Protein 2CIR (pdb70)

Foldseek 3Di:
DWDDDPFWIKAAAPVARLFIWIAGLQLSFTAFGGQNVRTWKDFFPLFDSPLPDAGPIGWHKAPFAAAADDPDQQSNQAHHRAFSRNFRWAWPAWDDNVQTKTKTKDWLVRTDVVRCVSVVATKMKIWMWTGHNGKIKIKIKIWRQDPADKDKGKIKTFTKTFADFQQQKKKAQQAQFWKQWPVVRGIDGRNDRIDGDDAWGWMKTFADAQVTWMFMDGPNFGSKIKGKHPFGMWIKGQGPQPSLVVDPSHPDSCSSGTIITTMGINHPGIDIADHGGMDMMMMMMHD

B-factor: mean 21.96, std 6.62, range [11.02, 51.12]

Radius of gyration: 18.12 Å; Cα contacts (8 Å, |Δi|>4): 797; chains: 1; bounding box: 38×45×52 Å

Nearest PDB structures (foldseek):
  2ciq-assembly1_A  TM=1.000E+00  e=2.414E-58  Saccharomyces cerevisiae S288C
  2htb-assembly3_C  TM=8.827E-01  e=6.414E-22  Salmonella enterica subsp. enterica serovar Typhimurium

Solvent-accessible surface area: 12536 Å² total

InterPro domains:
  IPR008183 Aldose 1-/Glucose-6-phosphate 1-epimerase [PF01263] (17-285)
  IPR011013 Galactose mutarotase-like domain superfamily [SSF74650] (12-286)
  IPR014718 Glycoside hydrolase-type carbohydrate-binding [G3DSA:2.70.98.10] (1-297)
  IPR025532 Glucose-6-phosphate 1-epimerase [PIRSF016020] (1-294)
  IPR025532 Glucose-6-phosphate 1-epimerase [cd09020] (10-286)

Sequence (287 aa):
PIKETDKEVVLTHPADETTSVHILKYGATVYSWKLKSEEQLWLSTAAKLDGSKPVRGGIPLVFPVFGKNSTDEHLSKLPQHGLARNSTWEFLGQTKENPPTVQFGLKPEIANPELTKLWPMDYLLILTVELGSDYLKTAIEVENTSSSKELKFNWLFHTYFRIEDIEGTMVSNLAGMKLYDQLLKESYVDKHPVVTFNQETDVIYQNVSAERAIQIVDKGVQIHTLKRYNLPDTVVWNPWIEKSQGMADFEPKTGYQQMICIEPGHVHDFISLAPGKKWNAYQLLKE

CATH classification: 2.70.98.10

Structure (mmCIF, N/CA/C/O backbone):
data_2CIR
#
_entry.id   2CIR
#
_cell.length_a   43.630
_cell.length_b   157.067
_cell.length_c   104.024
_cell.angle_alpha   90.00
_cell.angle_beta   90.00
_cell.angle_gamma   90.00
#
_symmetry.space_group_name_H-M   'C 2 2 21'
#
loop_
_entity.id
_entity.type
_entity.pdbx_description
1 polymer 'HEXOSE-6-PHOSPHATE MUTAROTASE'
2 non-polymer 6-O-phosphono-beta-D-glucopyranose
3 water water
#
loop_
_atom_site.group_PDB
_atom_site.id
_atom_site.type_symbol
_atom_site.label_atom_id
_atom_site.label_alt_id
_atom_site.label_comp_id
_atom_site.label_asym_id
_atom_site.label_entity_id
_atom_site.label_seq_id
_atom_site.pdbx_PDB_ins_code
_atom_site.Cartn_x
_atom_site.Cartn_y
_atom_site.Cartn_z
_atom_site.occupancy
_atom_site.B_iso_or_equiv
_atom_site.auth_seq_id
_atom_site.auth_comp_id
_atom_site.auth_asym_id
_atom_site.auth_atom_id
_atom_site.pdbx_PDB_model_num
ATOM 1 N N . PRO A 1 2 ? -1.294 -41.138 1.354 1.00 18.89 2 PRO A N 1
ATOM 2 C CA . PRO A 1 2 ? -0.553 -40.694 2.513 1.00 19.59 2 PRO A CA 1
ATOM 3 C C . PRO A 1 2 ? -0.781 -39.228 2.829 1.00 20.11 2 PRO A C 1
ATOM 4 O O . PRO A 1 2 ? -1.294 -38.460 1.998 1.00 18.78 2 PRO A O 1
ATOM 8 N N . ILE A 1 3 ? -0.446 -38.864 4.058 1.00 21.86 3 ILE A N 1
ATOM 9 C CA . ILE A 1 3 ? -0.712 -37.539 4.559 1.00 23.21 3 ILE A CA 1
ATOM 10 C C . ILE A 1 3 ? 0.580 -37.105 5.232 1.00 24.00 3 ILE A C 1
ATOM 11 O O . ILE A 1 3 ? 1.085 -37.829 6.121 1.00 24.01 3 ILE A O 1
ATOM 16 N N . LYS A 1 4 ? 1.120 -35.966 4.786 1.00 23.75 4 LYS A N 1
ATOM 17 C CA . LYS A 1 4 ? 2.358 -35.376 5.323 1.00 24.79 4 LYS A CA 1
ATOM 18 C C . LYS A 1 4 ? 2.174 -33.945 5.795 1.00 24.79 4 LYS A C 1
ATOM 19 O O . LYS A 1 4 ? 1.681 -33.096 5.049 1.00 24.36 4 LYS A O 1
ATOM 25 N N . GLU A 1 5 ? 2.608 -33.693 7.030 1.00 24.16 5 GLU A N 1
ATOM 26 C CA . GLU A 1 5 ? 2.557 -32.375 7.645 1.00 24.88 5 GLU A CA 1
ATOM 27 C C . GLU A 1 5 ? 3.941 -31.736 7.744 1.00 25.32 5 GLU A C 1
ATOM 28 O O . GLU A 1 5 ? 4.919 -32.392 8.114 1.00 25.84 5 GLU A O 1
ATOM 34 N N . THR A 1 6 ? 4.013 -30.454 7.416 1.00 25.82 6 THR A N 1
ATOM 35 C CA . THR A 1 6 ? 5.205 -29.654 7.658 1.00 26.89 6 THR A CA 1
ATOM 36 C C . THR A 1 6 ? 4.801 -28.389 8.410 1.00 26.83 6 THR A C 1
ATOM 37 O O . THR A 1 6 ? 3.623 -28.177 8.719 1.00 26.10 6 THR A O 1
ATOM 41 N N . ASP A 1 7 ? 5.788 -27.547 8.708 1.00 27.35 7 ASP A N 1
ATOM 42 C CA . ASP A 1 7 ? 5.564 -26.321 9.448 1.00 27.87 7 ASP A CA 1
ATOM 43 C C . ASP A 1 7 ? 4.476 -25.444 8.801 1.00 26.72 7 ASP A C 1
ATOM 44 O O . ASP A 1 7 ? 3.638 -24.869 9.500 1.00 26.93 7 ASP A O 1
ATOM 49 N N . LYS A 1 8 ? 4.467 -25.399 7.470 1.00 25.63 8 LYS A N 1
ATOM 50 C CA . LYS A 1 8 ? 3.626 -24.469 6.724 1.00 24.43 8 LYS A CA 1
ATOM 51 C C . LYS A 1 8 ? 2.391 -25.093 6.085 1.00 22.82 8 LYS A C 1
ATOM 52 O O . LYS A 1 8 ? 1.453 -24.377 5.759 1.00 21.34 8 LYS A O 1
ATOM 58 N N . GLU A 1 9 ? 2.385 -26.407 5.898 1.00 21.12 9 GLU A N 1
ATOM 59 C CA . GLU A 1 9 ? 1.325 -27.000 5.083 1.00 21.18 9 GLU A CA 1
ATOM 60 C C . GLU A 1 9 ? 1.055 -28.468 5.375 1.00 19.58 9 GLU A C 1
ATOM 61 O O . GLU A 1 9 ? 1.790 -29.113 6.129 1.00 19.49 9 GLU A O 1
ATOM 67 N N . VAL A 1 10 ? -0.016 -28.987 4.772 1.00 17.57 10 VAL A N 1
ATOM 68 C CA . VAL A 1 10 ? -0.355 -30.399 4.827 1.00 17.20 10 VAL A CA 1
ATOM 69 C C . VAL A 1 10 ? -0.556 -30.871 3.385 1.00 16.87 10 VAL A C 1
ATOM 70 O O . VAL A 1 10 ? -1.208 -30.186 2.584 1.00 16.96 10 VAL A O 1
ATOM 74 N N . VAL A 1 11 ? 0.037 -32.015 3.045 1.00 16.76 11 VAL A N 1
ATOM 75 C CA . VAL A 1 11 ? -0.046 -32.542 1.681 1.00 16.98 11 VAL A CA 1
ATOM 76 C C . VAL A 1 11 ? -0.629 -33.947 1.692 1.00 16.69 11 VAL A C 1
ATOM 77 O O . VAL A 1 11 ? -0.108 -34.840 2.379 1.00 16.52 11 VAL A O 1
ATOM 81 N N . LEU A 1 12 ? -1.716 -34.123 0.943 1.00 15.40 12 LEU A N 1
ATOM 82 C CA . LEU A 1 12 ? -2.365 -35.409 0.791 1.00 15.33 12 LEU A CA 1
ATOM 83 C C . LEU A 1 12 ? -2.008 -35.988 -0.550 1.00 15.15 12 LEU A C 1
ATOM 84 O O . LEU A 1 12 ? -2.062 -35.295 -1.562 1.00 15.18 12 LEU A O 1
ATOM 89 N N . THR A 1 13 ? -1.683 -37.276 -0.558 1.00 15.09 13 THR A N 1
ATOM 90 C CA . THR A 1 13 ? -1.505 -38.020 -1.813 1.00 15.27 13 THR A CA 1
ATOM 91 C C . THR A 1 13 ? -2.402 -39.261 -1.807 1.00 15.33 13 THR A C 1
ATOM 92 O O . THR A 1 13 ? -2.558 -39.935 -0.771 1.00 15.26 13 THR A O 1
ATOM 96 N N . HIS A 1 14 ? -3.039 -39.543 -2.944 1.00 15.63 14 HIS A N 1
ATOM 97 C CA . HIS A 1 14 ? -3.988 -40.647 -2.967 1.00 15.63 14 HIS A CA 1
ATOM 98 C C . HIS A 1 14 ? -3.269 -42.004 -2.959 1.00 16.11 14 HIS A C 1
ATOM 99 O O . HIS A 1 14 ? -2.337 -42.211 -3.748 1.00 16.18 14 HIS A O 1
ATOM 106 N N . PRO A 1 15 ? -3.688 -42.927 -2.070 1.00 15.63 15 PRO A N 1
ATOM 107 C CA . PRO A 1 15 ? -2.966 -44.217 -2.028 1.00 16.58 15 PRO A CA 1
ATOM 108 C C . PRO A 1 15 ? -2.941 -44.990 -3.347 1.00 16.92 15 PRO A C 1
ATOM 109 O O . PRO A 1 15 ? -1.950 -45.678 -3.618 1.00 17.69 15 PRO A O 1
ATOM 113 N N . ALA A 1 16 ? -3.991 -44.878 -4.164 1.0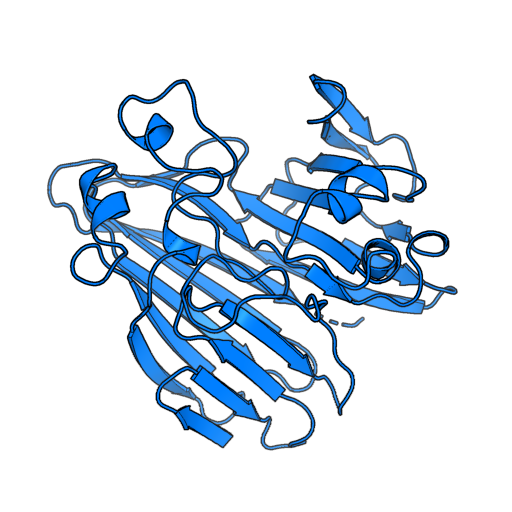0 16.74 16 ALA A N 1
ATOM 114 C CA . ALA A 1 16 ? -4.085 -45.664 -5.391 1.00 17.66 16 ALA A CA 1
ATOM 115 C C . ALA A 1 16 ? -3.250 -45.049 -6.511 1.00 17.80 16 ALA A C 1
ATOM 116 O O . ALA A 1 16 ? -2.901 -45.727 -7.482 1.00 19.44 16 ALA A O 1
ATOM 118 N N . ASP A 1 17 ? -2.946 -43.756 -6.379 1.00 17.56 17 ASP A N 1
ATOM 119 C CA . ASP A 1 17 ? -2.142 -43.043 -7.369 1.00 18.06 17 ASP A CA 1
ATOM 120 C C . ASP A 1 17 ? -1.547 -41.821 -6.710 1.00 17.68 17 ASP A C 1
ATOM 121 O O . ASP A 1 17 ? -2.232 -40.804 -6.541 1.00 17.31 17 ASP A O 1
ATOM 126 N N . GLU A 1 18 ? -0.269 -41.930 -6.344 1.00 17.76 18 GLU A N 1
ATOM 127 C CA . GLU A 1 18 ? 0.393 -40.887 -5.571 1.00 18.74 18 GLU A CA 1
ATOM 128 C C . GLU A 1 18 ? 0.573 -39.568 -6.340 1.00 18.34 18 GLU A C 1
ATOM 129 O O . GLU A 1 18 ? 0.906 -38.545 -5.732 1.00 18.36 18 GLU A O 1
ATOM 135 N N . THR A 1 19 ? 0.368 -39.606 -7.664 1.00 17.02 19 THR A N 1
ATOM 136 C CA . THR A 1 19 ? 0.421 -38.388 -8.487 1.00 17.38 19 THR A CA 1
ATOM 137 C C . THR A 1 19 ? -0.886 -37.573 -8.396 1.00 16.36 19 THR A C 1
ATOM 138 O O . THR A 1 19 ? -0.985 -36.482 -8.960 1.00 17.02 19 THR A O 1
ATOM 142 N N . THR A 1 20 ? -1.884 -38.112 -7.695 1.00 15.67 20 THR A N 1
ATOM 143 C CA . THR A 1 20 ? -3.081 -37.347 -7.348 1.00 15.33 20 THR A CA 1
ATOM 144 C C . THR A 1 20 ? -2.861 -36.801 -5.928 1.00 14.66 20 THR A C 1
ATOM 145 O O . THR A 1 20 ? -2.583 -37.559 -4.991 1.00 14.03 20 THR A O 1
ATOM 149 N N . SER A 1 21 ? -2.975 -35.488 -5.774 1.00 14.42 21 SER A N 1
ATOM 150 C CA . SER A 1 21 ? -2.543 -34.849 -4.545 1.00 14.63 21 SER A CA 1
ATOM 151 C C . SER A 1 21 ? -3.262 -33.532 -4.326 1.00 14.75 21 SER A C 1
ATOM 152 O O . SER A 1 21 ? -3.845 -32.960 -5.266 1.00 15.05 21 SER A O 1
ATOM 155 N N . VAL A 1 22 ? -3.228 -33.073 -3.081 1.00 13.64 22 VAL A N 1
ATOM 156 C CA . VAL A 1 22 ? -3.708 -31.730 -2.737 1.00 14.17 22 VAL A CA 1
ATOM 157 C C . VAL A 1 22 ? -2.813 -31.142 -1.660 1.00 14.75 22 VAL A C 1
ATOM 158 O O . VAL A 1 22 ? -2.410 -31.854 -0.734 1.00 15.69 22 VAL A O 1
ATOM 162 N N . HIS A 1 23 ? -2.449 -29.872 -1.847 1.00 15.12 23 HIS A N 1
ATOM 163 C CA . HIS A 1 23 ? -1.588 -29.130 -0.917 1.00 15.69 23 HIS A CA 1
ATOM 164 C C . HIS A 1 23 ? -2.440 -28.073 -0.228 1.00 15.70 23 HIS A C 1
ATOM 165 O O . HIS A 1 23 ? -3.088 -27.271 -0.901 1.00 15.33 23 HIS A O 1
ATOM 172 N N . ILE A 1 24 ? -2.443 -28.089 1.105 1.00 15.85 24 ILE A N 1
ATOM 173 C CA . ILE A 1 24 ? -3.204 -27.129 1.900 1.00 15.66 24 ILE A CA 1
ATOM 174 C C . ILE A 1 24 ? -2.270 -26.301 2.786 1.00 16.20 24 ILE A C 1
ATOM 175 O O . ILE A 1 24 ? -1.574 -26.843 3.650 1.00 16.90 24 ILE A O 1
ATOM 180 N N . LEU A 1 25 ? -2.254 -24.996 2.564 1.00 15.99 25 LEU A N 1
ATOM 181 C CA . LEU A 1 25 ? -1.455 -24.101 3.406 1.00 17.04 25 LEU A CA 1
ATOM 182 C C . LEU A 1 25 ? -2.177 -23.935 4.744 1.00 17.01 25 LEU A C 1
ATOM 183 O O . LEU A 1 25 ? -3.387 -23.700 4.760 1.00 16.99 25 LEU A O 1
ATOM 188 N N . LYS A 1 26 ? -1.458 -24.046 5.869 1.00 16.47 26 LYS A N 1
ATOM 189 C CA . LYS A 1 26 ? -2.109 -23.782 7.159 1.00 17.52 26 LYS A CA 1
ATOM 190 C C . LYS A 1 26 ? -2.681 -22.368 7.240 1.00 17.10 26 LYS A C 1
ATOM 191 O O . LYS A 1 26 ? -3.769 -22.162 7.796 1.00 17.63 26 LYS A O 1
ATOM 197 N N . TYR A 1 27 ? -1.943 -21.413 6.659 1.00 17.96 27 TYR A N 1
ATOM 198 C CA . TYR A 1 27 ? -2.415 -20.048 6.505 1.00 17.71 27 TYR A CA 1
ATOM 199 C C . TYR A 1 27 ? -3.663 -20.011 5.610 1.00 17.21 27 TYR A C 1
ATOM 200 O O . TYR A 1 27 ? -3.609 -20.367 4.428 1.00 17.31 27 TYR A O 1
ATOM 209 N N . GLY A 1 28 ? -4.775 -19.606 6.215 1.00 16.71 28 GLY A N 1
ATOM 210 C CA . GLY A 1 28 ? -6.091 -19.578 5.558 1.00 16.25 28 GLY A CA 1
ATOM 211 C C . GLY A 1 28 ? -6.731 -20.949 5.323 1.00 15.61 28 GLY A C 1
ATOM 212 O O . GLY A 1 28 ? -7.815 -21.042 4.707 1.00 16.05 28 GLY A O 1
ATOM 213 N N . ALA A 1 29 ? -6.096 -22.013 5.818 1.00 15.33 29 ALA A N 1
ATOM 214 C CA . ALA A 1 29 ? -6.456 -23.388 5.381 1.00 14.86 29 ALA A CA 1
ATOM 215 C C . ALA A 1 29 ? -6.695 -23.354 3.864 1.00 15.16 29 ALA A C 1
ATOM 216 O O . ALA A 1 29 ? -7.727 -23.806 3.361 1.00 14.60 29 ALA A O 1
ATOM 218 N N . THR A 1 30 ? -5.706 -22.811 3.148 1.00 14.86 30 THR A N 1
ATOM 219 C CA . THR A 1 30 ? -5.839 -22.508 1.729 1.00 14.82 30 THR A CA 1
ATOM 220 C C . THR A 1 30 ? -5.327 -23.640 0.859 1.00 13.94 30 THR A C 1
ATOM 221 O O . THR A 1 30 ? -4.111 -23.846 0.753 1.00 14.76 30 THR A O 1
ATOM 225 N N . VAL A 1 31 ? -6.237 -24.376 0.215 1.00 13.85 31 VAL A N 1
ATOM 226 C CA . VA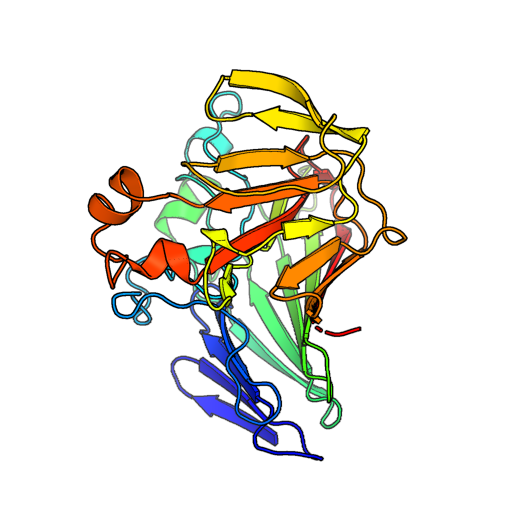L A 1 31 ? -5.822 -25.326 -0.805 1.00 14.06 31 VAL A CA 1
ATOM 227 C C . VAL A 1 31 ? -5.163 -24.500 -1.909 1.00 15.23 31 VAL A C 1
ATOM 228 O O . VAL A 1 31 ? -5.768 -23.553 -2.412 1.00 15.54 31 VAL A O 1
ATOM 232 N N . TYR A 1 32 ? -3.924 -24.828 -2.276 1.00 15.49 32 TYR A N 1
ATOM 233 C CA . TYR A 1 32 ? -3.264 -24.066 -3.369 1.00 15.59 32 TYR A CA 1
ATOM 234 C C . TYR A 1 32 ? -2.857 -24.887 -4.586 1.00 15.57 32 TYR A C 1
ATOM 235 O O . TYR A 1 32 ? -2.438 -24.330 -5.609 1.00 16.75 32 TYR A O 1
ATOM 244 N N . SER A 1 33 ? -2.994 -26.208 -4.476 1.00 14.39 33 SER A N 1
ATOM 245 C CA . SER A 1 33 ? -2.715 -27.116 -5.570 1.00 14.24 33 SER A CA 1
ATOM 246 C C . SER A 1 33 ? -3.600 -28.341 -5.412 1.00 14.49 33 SER A C 1
ATOM 247 O O . SER A 1 33 ? -3.768 -28.856 -4.312 1.00 14.26 33 SER A O 1
ATOM 250 N N . TRP A 1 34 ? -4.191 -28.774 -6.511 1.00 14.81 34 TRP A N 1
ATOM 251 C CA . TRP A 1 34 ? -4.885 -30.047 -6.535 1.00 14.51 34 TRP A CA 1
ATOM 252 C C . TRP A 1 34 ? -4.475 -30.664 -7.858 1.00 15.86 34 TRP A C 1
ATOM 253 O O . TRP A 1 34 ? -4.836 -30.152 -8.924 1.00 15.47 34 TRP A O 1
ATOM 264 N N . LYS A 1 35 ? -3.692 -31.739 -7.777 1.00 15.89 35 LYS A N 1
ATOM 265 C CA . LYS A 1 35 ? -3.278 -32.471 -8.964 1.00 17.05 35 LYS A CA 1
ATOM 266 C C . LYS A 1 35 ? -4.070 -33.754 -9.125 1.00 17.78 35 LYS A C 1
ATOM 267 O O . LYS A 1 35 ? -4.234 -34.528 -8.168 1.00 16.62 35 LYS A O 1
ATOM 273 N N . LEU A 1 36 ? -4.555 -33.974 -10.340 1.00 19.01 36 LEU A N 1
ATOM 274 C CA . LEU A 1 36 ? -5.274 -35.186 -10.685 1.00 20.99 36 LEU A CA 1
ATOM 275 C C . LEU A 1 36 ? -4.402 -35.953 -11.667 1.00 21.65 36 LEU A C 1
ATOM 276 O O . LEU A 1 36 ? -4.189 -35.527 -12.807 1.00 20.76 36 LEU A O 1
ATOM 281 N N . LYS A 1 37 ? -3.840 -37.063 -11.198 1.00 22.46 37 LYS A N 1
ATOM 282 C CA . LYS A 1 37 ? -2.902 -37.839 -12.006 1.00 23.81 37 LYS A CA 1
ATOM 283 C C . LYS A 1 37 ? -1.848 -36.922 -12.658 1.00 24.04 37 LYS A C 1
ATOM 284 O O . LYS A 1 37 ? -1.655 -36.941 -13.882 1.00 24.71 37 LYS A O 1
ATOM 290 N N . SER A 1 38 ? -1.211 -36.115 -11.806 1.00 23.65 38 SER A N 1
ATOM 291 C CA . SER A 1 38 ? -0.123 -35.161 -12.123 1.00 23.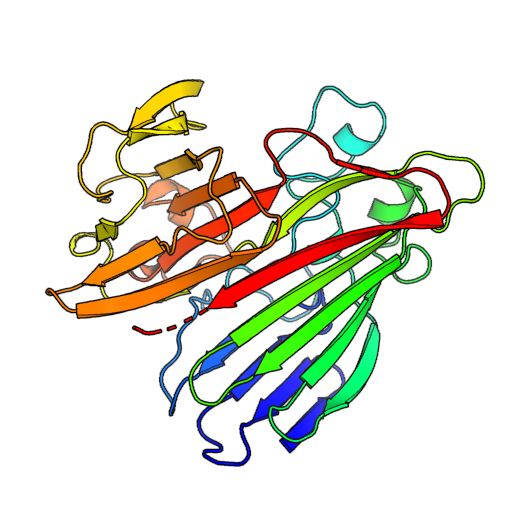64 38 SER A CA 1
ATOM 292 C C . SER A 1 38 ? -0.564 -33.827 -12.744 1.00 23.07 38 SER A C 1
ATOM 293 O O . SER A 1 38 ? 0.241 -32.904 -12.832 1.00 23.89 38 SER A O 1
ATOM 296 N N . GLU A 1 39 ? -1.832 -33.723 -13.139 1.00 21.56 39 GLU A N 1
ATOM 297 C CA . GLU A 1 39 ? -2.307 -32.523 -13.837 1.00 21.18 39 GLU A CA 1
ATOM 298 C C . GLU A 1 39 ? -2.927 -31.521 -12.874 1.00 19.96 39 GLU A C 1
ATOM 299 O O . GLU A 1 39 ? -3.896 -31.843 -12.210 1.00 19.72 39 GLU A O 1
ATOM 305 N N . GLU A 1 40 ? -2.393 -30.300 -12.843 1.00 18.19 40 GLU A N 1
ATOM 306 C CA . GLU A 1 40 ? -2.910 -29.259 -11.946 1.00 17.32 40 GLU A CA 1
ATOM 307 C C . GLU A 1 40 ? -4.320 -28.810 -12.335 1.00 17.08 40 GLU A C 1
ATOM 308 O O . GLU A 1 40 ? -4.579 -28.435 -13.495 1.00 18.02 40 GLU A O 1
ATOM 314 N N . GLN A 1 41 ? -5.209 -28.813 -11.345 1.00 16.04 41 GLN A N 1
ATOM 315 C CA . GLN A 1 41 ? -6.606 -28.458 -11.567 1.00 15.75 41 GLN A CA 1
ATOM 316 C C . GLN A 1 41 ? -6.928 -27.014 -11.207 1.00 15.45 41 GLN A C 1
ATOM 317 O O . GLN A 1 41 ? -7.929 -26.465 -11.677 1.00 15.97 41 GLN A O 1
ATOM 323 N N . LEU A 1 42 ? -6.094 -26.417 -10.355 1.00 14.85 42 LEU A N 1
ATOM 324 C CA . LEU A 1 42 ? -6.373 -25.094 -9.800 1.00 15.23 42 LEU A CA 1
ATOM 325 C C . LEU A 1 42 ? -5.369 -24.083 -10.300 1.00 16.14 42 LEU A C 1
ATOM 326 O O . LEU A 1 42 ? -4.211 -24.430 -10.542 1.00 17.19 42 LEU A O 1
ATOM 331 N N . TRP A 1 43 ? -5.803 -22.839 -10.466 1.00 16.57 43 TRP A N 1
ATOM 332 C CA . TRP A 1 43 ? -4.884 -21.774 -10.876 1.00 16.88 43 TRP A CA 1
ATOM 333 C C . TRP A 1 43 ? -4.265 -21.103 -9.671 1.00 16.82 43 TRP A C 1
ATOM 334 O O . TRP A 1 43 ? -4.974 -20.708 -8.725 1.00 16.28 43 TRP A O 1
ATOM 345 N N . LEU A 1 44 ? -2.940 -20.941 -9.739 1.00 17.07 44 LEU A N 1
ATOM 346 C CA . LEU A 1 44 ? -2.170 -20.229 -8.727 1.00 17.97 44 LEU A CA 1
ATOM 347 C C . LEU A 1 44 ? -1.205 -19.264 -9.395 1.00 18.19 44 LEU A C 1
ATOM 348 O O . LEU A 1 44 ? -0.437 -19.668 -10.274 1.00 18.87 44 LEU A O 1
ATOM 353 N N . SER A 1 45 ? -1.265 -18.004 -8.973 1.00 19.10 45 SER A N 1
ATOM 354 C CA . SER A 1 45 ? -0.332 -16.981 -9.447 1.00 20.16 45 SER A CA 1
ATOM 355 C C . SER A 1 45 ? 1.098 -17.392 -9.127 1.00 20.94 45 SER A C 1
ATOM 356 O O . SER A 1 45 ? 1.375 -17.902 -8.045 1.00 20.47 45 SER A O 1
ATOM 359 N N . THR A 1 46 ? 2.004 -17.158 -10.075 1.00 22.05 46 THR A N 1
ATOM 360 C CA . THR A 1 46 ? 3.413 -17.458 -9.831 1.00 24.05 46 THR A CA 1
ATOM 361 C C . THR A 1 46 ? 3.984 -16.497 -8.785 1.00 24.30 46 THR A C 1
ATOM 362 O O . THR A 1 46 ? 5.027 -16.782 -8.183 1.00 25.90 46 THR A O 1
ATOM 366 N N . ALA A 1 47 ? 3.291 -15.378 -8.565 1.00 24.57 47 ALA A N 1
ATOM 367 C CA . ALA A 1 47 ? 3.666 -14.384 -7.555 1.00 24.31 47 ALA A CA 1
ATOM 368 C C . ALA A 1 47 ? 2.790 -14.405 -6.309 1.00 24.08 47 ALA A C 1
ATOM 369 O O . ALA A 1 47 ? 2.839 -13.478 -5.491 1.00 23.70 47 ALA A O 1
ATOM 371 N N . ALA A 1 48 ? 1.961 -15.445 -6.178 1.00 23.83 48 ALA A N 1
ATOM 372 C CA . ALA A 1 48 ? 1.147 -15.602 -4.980 1.00 23.83 48 ALA A CA 1
ATOM 373 C C . ALA A 1 48 ? 2.060 -15.678 -3.765 1.00 24.06 48 ALA A C 1
ATOM 374 O O . ALA A 1 48 ? 3.132 -16.281 -3.831 1.00 24.28 48 ALA A O 1
ATOM 376 N N . LYS A 1 49 ? 1.639 -15.049 -2.673 1.00 24.58 49 LYS A N 1
ATOM 377 C CA . LYS A 1 49 ? 2.335 -15.178 -1.401 1.00 25.39 49 LYS A CA 1
ATOM 378 C C . LYS A 1 49 ? 1.844 -16.436 -0.689 1.00 25.30 49 LYS A C 1
ATOM 379 O O . LYS A 1 49 ? 0.628 -16.608 -0.487 1.00 25.55 49 LYS A O 1
ATOM 385 N N . LEU A 1 50 ? 2.784 -17.310 -0.332 1.00 25.31 50 LEU A N 1
ATOM 386 C CA . LEU A 1 50 ? 2.482 -18.528 0.436 1.00 25.03 50 LEU A CA 1
ATOM 387 C C . LEU A 1 50 ? 3.088 -18.462 1.839 1.00 25.08 50 LEU A C 1
ATOM 388 O O . LEU A 1 50 ? 3.091 -19.457 2.577 1.00 24.99 50 LEU A O 1
ATOM 393 N N . ASP A 1 51 ? 3.559 -17.270 2.201 1.00 25.45 51 ASP A N 1
ATOM 394 C CA . ASP A 1 51 ? 4.312 -17.056 3.421 1.00 25.80 51 ASP A CA 1
ATOM 395 C C . ASP A 1 51 ? 3.490 -16.483 4.583 1.00 25.72 51 ASP A C 1
ATOM 396 O O . ASP A 1 51 ? 4.038 -16.197 5.655 1.00 26.08 51 ASP A O 1
ATOM 401 N N . GLY A 1 52 ? 2.180 -16.335 4.388 1.00 25.05 52 GLY A N 1
ATOM 402 C CA . GLY A 1 52 ? 1.314 -15.801 5.437 1.00 24.74 52 GLY A CA 1
ATOM 403 C C . GLY A 1 52 ? 1.275 -14.285 5.561 1.00 24.65 52 GLY A C 1
ATOM 404 O O . GLY A 1 52 ? 0.680 -13.755 6.509 1.00 24.51 52 GLY A O 1
ATOM 405 N N . SER A 1 53 ? 1.882 -13.577 4.605 1.00 24.98 53 SER A N 1
ATOM 406 C CA . SER A 1 53 ? 1.917 -12.108 4.662 1.00 25.60 53 SER A CA 1
ATOM 407 C C . SER A 1 53 ? 0.621 -11.450 4.190 1.00 25.61 53 SER A C 1
ATOM 408 O O . SER A 1 53 ? 0.316 -10.312 4.556 1.00 26.09 53 SER A O 1
ATOM 411 N N . LYS A 1 54 ? -0.123 -12.171 3.353 1.00 24.73 54 LYS A N 1
ATOM 412 C CA . LYS A 1 54 ? -1.382 -11.685 2.797 1.00 24.32 54 LYS A CA 1
ATOM 413 C C . LYS A 1 54 ? -2.084 -12.903 2.203 1.00 22.41 54 LYS A C 1
ATOM 414 O O . LYS A 1 54 ? -1.449 -13.939 2.026 1.00 21.65 54 LYS A O 1
ATOM 420 N N . PRO A 1 55 ? -3.390 -12.786 1.912 1.00 21.41 55 PRO A N 1
ATOM 421 C CA . PRO A 1 55 ? -4.115 -13.897 1.268 1.00 20.37 55 PRO A CA 1
ATOM 422 C C . PRO A 1 55 ? -3.468 -14.412 -0.026 1.00 19.41 55 PRO A C 1
ATOM 423 O O . PRO A 1 55 ? -2.841 -13.644 -0.789 1.00 19.19 55 PRO A O 1
ATOM 427 N N . VAL A 1 56 ? -3.618 -15.719 -0.258 1.00 18.15 56 VAL A N 1
ATOM 428 C CA . VAL A 1 56 ? -3.074 -16.402 -1.433 1.00 17.64 56 VAL A CA 1
ATOM 429 C C . VAL A 1 56 ? -3.811 -16.037 -2.730 1.00 17.29 56 VAL A C 1
ATOM 430 O O . VAL A 1 56 ? -5.024 -16.211 -2.825 1.00 17.08 56 VAL A O 1
ATOM 434 N N . ARG A 1 57 ? -3.071 -15.569 -3.741 1.00 17.52 57 ARG A N 1
ATOM 435 C CA . ARG A 1 57 ? -3.670 -15.214 -5.035 1.00 16.73 57 ARG A CA 1
ATOM 436 C C . ARG A 1 57 ? -3.812 -16.481 -5.889 1.00 17.08 57 ARG A C 1
ATOM 437 O O . ARG A 1 57 ? -2.955 -16.803 -6.712 1.00 17.72 57 ARG A O 1
ATOM 445 N N . GLY A 1 58 ? -4.895 -17.232 -5.657 1.00 16.04 58 GLY A N 1
ATOM 446 C CA . GLY A 1 58 ? -5.102 -18.487 -6.374 1.00 15.75 58 GLY A CA 1
ATOM 447 C C . GLY A 1 58 ? -5.566 -19.599 -5.449 1.00 14.98 58 GLY A C 1
ATOM 448 O O . GLY A 1 58 ? -5.797 -19.362 -4.254 1.00 14.98 58 GLY A O 1
ATOM 449 N N . GLY A 1 59 ? -5.709 -20.806 -5.995 1.00 14.83 59 GLY A N 1
ATOM 450 C CA . GLY A 1 59 ? -6.184 -21.960 -5.195 1.00 14.13 59 GLY A CA 1
ATOM 451 C C . GLY A 1 59 ? -7.633 -21.825 -4.740 1.00 14.07 59 GLY A C 1
ATOM 452 O O . GLY A 1 59 ? -8.491 -21.463 -5.544 1.00 13.94 59 GLY A O 1
ATOM 453 N N . ILE A 1 60 ? -7.901 -22.078 -3.449 1.00 12.89 60 ILE A N 1
ATOM 454 C CA . ILE A 1 60 ? -9.252 -21.928 -2.907 1.00 13.30 60 ILE A CA 1
ATOM 455 C C . ILE A 1 60 ? -9.242 -21.097 -1.610 1.00 13.54 60 ILE A C 1
ATOM 456 O O . ILE A 1 60 ? -9.390 -21.633 -0.506 1.00 14.43 60 ILE A O 1
ATOM 461 N N . PRO A 1 61 ? -9.086 -19.775 -1.734 1.00 14.68 61 PRO A N 1
ATOM 462 C CA . PRO A 1 61 ? -9.198 -18.948 -0.528 1.00 14.54 61 PRO A CA 1
ATOM 463 C C . PRO A 1 61 ? -10.593 -19.062 0.087 1.00 14.36 61 PRO A C 1
ATOM 464 O O . PRO A 1 61 ? -11.595 -19.194 -0.641 1.00 14.52 61 PRO A O 1
ATOM 468 N N . LEU A 1 62 ? -10.642 -19.007 1.414 1.00 13.68 62 LEU A N 1
ATOM 469 C CA . LEU A 1 62 ? -11.874 -19.183 2.172 1.00 13.82 62 LEU A CA 1
ATOM 470 C C . LEU A 1 62 ? -12.397 -17.826 2.606 1.00 14.12 62 LEU A C 1
ATOM 471 O O . LEU A 1 62 ? -11.658 -17.025 3.177 1.00 15.29 62 LEU A O 1
ATOM 476 N N . VAL A 1 63 ? -13.668 -17.582 2.321 1.00 14.28 63 VAL A N 1
ATOM 477 C CA . VAL A 1 63 ? -14.269 -16.277 2.581 1.00 14.28 63 VAL A CA 1
ATOM 478 C C . VAL A 1 63 ? -15.287 -16.364 3.720 1.00 14.14 63 VAL A C 1
ATOM 479 O O . VAL A 1 63 ? -16.324 -17.032 3.606 1.00 14.72 63 VAL A O 1
ATOM 483 N N . PHE A 1 64 ? -14.981 -15.665 4.822 1.00 14.76 64 PHE A N 1
ATOM 484 C CA . PHE A 1 64 ? -15.799 -15.664 6.039 1.00 14.73 64 PHE A CA 1
ATOM 485 C C . PHE A 1 64 ? -15.257 -14.541 6.934 1.00 15.09 64 PHE A C 1
ATOM 486 O O . PHE A 1 64 ? -14.044 -14.407 7.031 1.00 15.44 64 PHE A O 1
ATOM 494 N N . PRO A 1 65 ? -16.131 -13.802 7.646 1.00 15.20 65 PRO A N 1
ATOM 495 C CA . PRO A 1 65 ? -17.590 -13.887 7.736 1.00 15.85 65 PRO A CA 1
ATOM 496 C C . PRO A 1 65 ? -18.352 -12.969 6.800 1.00 15.73 65 PRO A C 1
ATOM 497 O O . PRO A 1 65 ? -19.570 -12.846 6.950 1.00 16.06 65 PRO A O 1
ATOM 501 N N . VAL A 1 66 ? -17.650 -12.330 5.868 1.00 15.79 66 VAL A N 1
ATOM 502 C CA . VAL A 1 66 ? -18.304 -11.405 4.939 1.00 17.07 66 VAL A CA 1
ATOM 503 C C . VAL A 1 66 ? -17.686 -11.542 3.552 1.00 16.98 66 VAL A C 1
ATOM 504 O O . VAL A 1 66 ? -16.456 -11.566 3.406 1.00 17.04 66 VAL A O 1
ATOM 508 N N . PHE A 1 67 ? -18.560 -11.680 2.554 1.00 17.20 67 PHE A N 1
ATOM 509 C CA . PHE A 1 67 ? -18.162 -11.631 1.154 1.00 17.32 67 PHE A CA 1
ATOM 510 C C . PHE A 1 67 ? -18.167 -10.176 0.678 1.00 16.78 67 PHE A C 1
ATOM 511 O O . PHE A 1 67 ? -19.124 -9.449 0.920 1.00 17.45 67 PHE A O 1
ATOM 519 N N . GLY A 1 68 ? -17.108 -9.777 -0.010 1.00 16.60 68 GLY A N 1
ATOM 520 C CA . GLY A 1 68 ? -16.980 -8.405 -0.499 1.00 17.67 68 GLY A CA 1
ATOM 521 C C . GLY A 1 68 ? -16.702 -7.442 0.640 1.00 18.33 68 GLY A C 1
ATOM 522 O O . GLY A 1 68 ? -16.131 -7.825 1.665 1.00 18.02 68 GLY A O 1
ATOM 523 N N . LYS A 1 69 ? -17.111 -6.189 0.443 1.00 19.04 69 LYS A N 1
ATOM 524 C CA . LYS A 1 69 ? -16.955 -5.145 1.460 1.00 20.33 69 LYS A CA 1
ATOM 525 C C . LYS A 1 69 ? -18.330 -4.712 1.933 1.00 21.02 69 LYS A C 1
ATOM 526 O O . LYS A 1 69 ? -19.206 -4.388 1.120 1.00 22.08 69 LYS A O 1
ATOM 532 N N . ASN A 1 70 ? -18.534 -4.743 3.251 1.00 21.19 70 ASN A N 1
ATOM 533 C CA . ASN A 1 70 ? -19.818 -4.402 3.835 1.00 21.82 70 ASN A CA 1
ATOM 534 C C . ASN A 1 70 ? -19.789 -2.937 4.260 1.00 22.11 70 ASN A C 1
ATOM 535 O O . ASN A 1 70 ? -18.755 -2.447 4.735 1.00 21.71 70 ASN A O 1
ATOM 540 N N . SER A 1 71 ? -20.921 -2.255 4.085 1.00 23.03 71 SER A N 1
ATOM 541 C CA . SER A 1 71 ? -21.050 -0.857 4.510 1.00 24.01 71 SER A CA 1
ATOM 542 C C . SER A 1 71 ? -22.338 -0.596 5.307 1.00 24.77 71 SER A C 1
ATOM 543 O O . SER A 1 71 ? -22.721 0.563 5.522 1.00 25.26 71 SER A O 1
ATOM 546 N N . THR A 1 72 ? -23.003 -1.664 5.753 1.00 24.52 72 THR A N 1
ATOM 547 C CA . THR A 1 72 ? -24.294 -1.538 6.430 1.00 25.36 72 THR A CA 1
ATOM 548 C C . THR A 1 72 ? -24.317 -2.059 7.871 1.00 24.93 72 THR A C 1
ATOM 549 O O . THR A 1 72 ? -25.257 -1.773 8.621 1.00 25.07 72 THR A O 1
ATOM 553 N N . ASP A 1 73 ? -23.299 -2.834 8.244 1.00 24.26 73 ASP A N 1
ATOM 554 C CA . ASP A 1 73 ? -23.214 -3.425 9.583 1.00 24.07 73 ASP A CA 1
ATOM 555 C C . ASP A 1 73 ? -22.074 -2.796 10.363 1.00 23.37 73 ASP A C 1
ATOM 556 O O . ASP A 1 73 ? -20.947 -2.704 9.869 1.00 22.70 73 ASP A O 1
ATOM 561 N N . GLU A 1 74 ? -22.354 -2.403 11.605 1.00 23.43 74 GLU A N 1
ATOM 562 C CA . GLU A 1 74 ? -21.339 -1.782 12.460 1.00 23.35 74 GLU A CA 1
ATOM 563 C C . GLU A 1 74 ? -19.994 -2.516 12.481 1.00 22.58 74 GLU A C 1
ATOM 564 O O . GLU A 1 74 ? -18.942 -1.905 12.342 1.00 22.53 74 GLU A O 1
ATOM 570 N N . HIS A 1 75 ? -20.029 -3.837 12.675 1.00 22.65 75 HIS A N 1
ATOM 571 C CA . HIS A 1 75 ? -18.786 -4.576 12.857 1.00 22.54 75 HIS A CA 1
ATOM 572 C C . HIS A 1 75 ? -18.233 -5.198 11.579 1.00 21.49 75 HIS A C 1
ATOM 573 O O . HIS A 1 75 ? -17.017 -5.161 11.351 1.00 21.22 75 HIS A O 1
ATOM 580 N N . LEU A 1 76 ? -19.121 -5.750 10.759 1.00 21.65 76 LEU A N 1
ATOM 581 C CA . LEU A 1 76 ? -18.689 -6.395 9.519 1.00 21.15 76 LEU A CA 1
ATOM 582 C C . LEU A 1 76 ? -18.052 -5.374 8.580 1.00 21.13 76 LEU A C 1
ATOM 583 O O . LEU A 1 76 ? -17.111 -5.702 7.849 1.00 20.46 76 LEU A O 1
ATOM 588 N N . SER A 1 77 ? -18.546 -4.130 8.637 1.00 21.09 77 SER A N 1
ATOM 589 C CA . SER A 1 77 ? -18.014 -3.057 7.792 1.00 21.65 77 SER A CA 1
ATOM 590 C C . SER A 1 77 ? -16.569 -2.700 8.128 1.00 21.37 77 SER A C 1
ATOM 591 O O . SER A 1 77 ? -15.890 -2.037 7.342 1.00 22.17 77 SER A O 1
ATOM 594 N N . LYS A 1 78 ? -16.098 -3.137 9.298 1.00 21.10 78 LYS A N 1
ATOM 595 C CA . LYS A 1 78 ? -14.725 -2.873 9.729 1.00 21.28 78 LYS A CA 1
ATOM 596 C C . LYS A 1 78 ? -13.688 -3.794 9.085 1.00 21.03 78 LYS A C 1
ATOM 597 O O . LYS A 1 78 ? -12.495 -3.487 9.057 1.00 21.80 78 LYS A O 1
ATOM 603 N N . LEU A 1 79 ? -14.143 -4.954 8.608 1.00 20.46 79 LEU A N 1
ATOM 604 C CA . LEU A 1 79 ? -13.234 -5.951 8.058 1.00 19.59 79 LEU A CA 1
ATOM 605 C C . LEU A 1 79 ? -12.833 -5.617 6.624 1.00 19.83 79 LEU A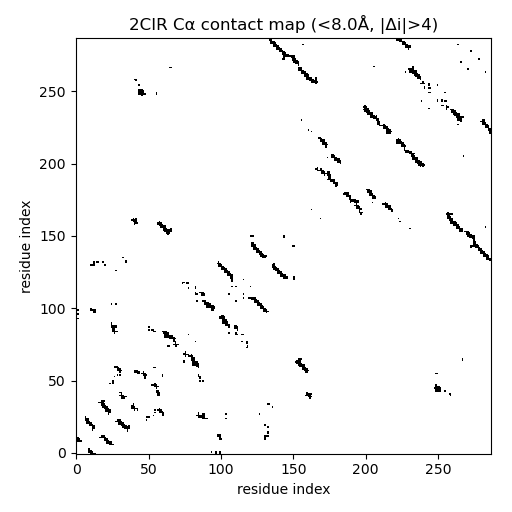 C 1
ATOM 606 O O . LEU A 1 79 ? -13.590 -4.963 5.912 1.00 19.80 79 LEU A O 1
ATOM 611 N N . PRO A 1 80 ? -11.665 -6.112 6.191 1.00 20.45 80 PRO A N 1
ATOM 612 C CA . PRO A 1 80 ? -11.285 -5.912 4.803 1.00 20.52 80 PRO A CA 1
ATOM 613 C C . PRO A 1 80 ? -12.171 -6.772 3.914 1.00 20.30 80 PRO A C 1
ATOM 614 O O . PRO A 1 80 ? -12.874 -7.666 4.403 1.00 19.79 80 PRO A O 1
ATOM 618 N N . GLN A 1 81 ? -12.142 -6.479 2.619 1.00 20.11 81 GLN A N 1
ATOM 619 C CA . GLN A 1 81 ? -12.827 -7.272 1.630 1.00 19.77 81 GLN A CA 1
ATOM 620 C C . GLN A 1 81 ? -12.609 -8.779 1.852 1.00 19.33 81 GLN A C 1
ATOM 621 O O . GLN A 1 81 ? -11.477 -9.236 2.006 1.00 19.56 81 GLN A O 1
ATOM 627 N N . HIS A 1 82 ? -13.720 -9.519 1.867 1.00 18.17 82 HIS A N 1
ATOM 628 C CA . HIS A 1 82 ? -13.739 -10.990 1.968 1.00 17.69 82 HIS A CA 1
ATOM 629 C C . HIS A 1 82 ? -13.375 -11.552 3.346 1.00 17.67 82 HIS A C 1
ATOM 630 O O . HIS A 1 82 ? -13.170 -12.762 3.486 1.00 17.52 82 HIS A O 1
ATOM 637 N N . GLY A 1 83 ? -13.315 -10.695 4.362 1.00 17.19 83 GLY A N 1
ATOM 638 C CA . GLY A 1 83 ? -13.316 -11.214 5.742 1.00 17.53 83 GLY A CA 1
ATOM 639 C C . GLY A 1 83 ? -11.948 -11.534 6.330 1.00 18.27 83 GLY A C 1
ATOM 640 O O . GLY A 1 83 ? -10.944 -10.924 5.960 1.00 18.85 83 GLY A O 1
ATOM 641 N N . LEU A 1 84 ? -11.919 -12.479 7.274 1.00 17.91 84 LEU A N 1
ATOM 642 C CA . LEU A 1 84 ? -10.694 -12.777 8.034 1.00 17.48 84 LEU A CA 1
ATOM 643 C C . LEU A 1 84 ? -10.221 -14.241 8.013 1.00 17.83 84 LEU A C 1
ATOM 644 O O . LEU A 1 84 ? -9.149 -14.548 8.534 1.00 18.25 84 LEU A O 1
ATOM 649 N N . ALA A 1 85 ? -10.998 -15.142 7.420 1.00 15.91 85 ALA A N 1
ATOM 650 C CA . ALA A 1 85 ? -10.580 -16.551 7.389 1.00 16.24 85 ALA A CA 1
ATOM 651 C C . ALA A 1 85 ? -9.319 -16.776 6.553 1.00 15.97 85 ALA A C 1
ATOM 652 O O . ALA A 1 85 ? -8.507 -17.643 6.874 1.00 17.37 85 ALA A O 1
ATOM 654 N N . ARG A 1 86 ? -9.194 -16.034 5.455 1.00 16.56 86 ARG A N 1
ATOM 655 C CA . ARG A 1 86 ? -8.106 -16.247 4.508 1.00 16.59 86 ARG A CA 1
ATOM 656 C C . ARG A 1 86 ? -6.818 -15.537 4.928 1.00 17.81 86 ARG A C 1
ATOM 6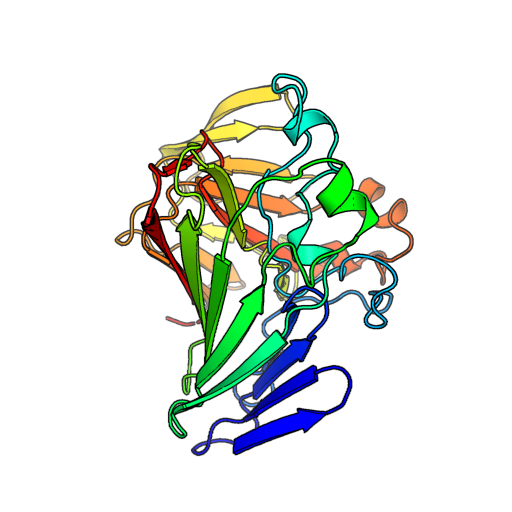57 O O . ARG A 1 86 ? -5.781 -15.690 4.258 1.00 18.44 86 ARG A O 1
ATOM 665 N N . ASN A 1 87 ? -6.929 -14.798 6.044 1.00 18.14 87 ASN A N 1
ATOM 666 C CA . ASN A 1 87 ? -5.885 -13.970 6.670 1.00 19.86 87 ASN A CA 1
ATOM 667 C C . ASN A 1 87 ? -5.387 -14.543 8.001 1.00 19.38 87 ASN A C 1
ATOM 668 O O . ASN A 1 87 ? -4.563 -13.910 8.702 1.00 20.04 87 ASN A O 1
ATOM 673 N N . SER A 1 88 ? -5.909 -15.705 8.376 1.00 18.41 88 SER A N 1
ATOM 674 C CA . SER A 1 88 ? -5.652 -16.301 9.691 1.00 18.04 88 SER A CA 1
ATOM 675 C C . SER A 1 88 ? -5.029 -17.672 9.497 1.00 18.49 88 SER A C 1
ATOM 676 O O . SER A 1 88 ? -5.377 -18.374 8.559 1.00 18.24 88 SER A O 1
ATOM 679 N N . THR A 1 89 ? -4.115 -18.045 10.389 1.00 18.72 89 THR A N 1
ATOM 680 C CA . THR A 1 89 ? -3.534 -19.371 10.361 1.00 19.45 89 THR A CA 1
ATOM 681 C C . THR A 1 89 ? -4.430 -20.331 11.128 1.00 18.76 89 THR A C 1
ATOM 682 O O . THR A 1 89 ? -4.689 -20.150 12.325 1.00 18.70 89 THR A O 1
ATOM 686 N N . TRP A 1 90 ? -4.930 -21.333 10.410 1.00 18.36 90 TRP A N 1
ATOM 687 C CA . TRP A 1 90 ? -5.776 -22.356 10.991 1.00 17.84 90 TRP A CA 1
ATOM 688 C C . TRP A 1 90 ? -4.919 -23.421 11.657 1.00 19.23 90 TRP A C 1
ATOM 689 O O . TRP A 1 90 ? -3.747 -23.588 11.317 1.00 19.71 90 TRP A O 1
ATOM 700 N N . GLU A 1 91 ? -5.537 -24.150 12.574 1.00 19.94 91 GLU A N 1
ATOM 701 C CA . GLU A 1 91 ? -4.867 -25.277 13.234 1.00 21.87 91 GLU A CA 1
ATOM 702 C C . GLU A 1 91 ? -5.141 -26.566 12.471 1.00 20.18 91 GLU A C 1
ATOM 703 O O . GLU A 1 91 ? -6.284 -26.836 12.103 1.00 19.97 91 GLU A O 1
ATOM 709 N N . PHE A 1 92 ? -4.099 -27.364 12.244 1.00 20.41 92 PHE A N 1
ATOM 710 C CA . PHE A 1 92 ? -4.272 -28.702 11.688 1.00 20.21 92 PHE A CA 1
ATOM 711 C C . PHE A 1 92 ? -4.762 -29.633 12.796 1.00 19.91 92 PHE A C 1
ATOM 712 O O . PHE A 1 92 ? -4.054 -29.874 13.780 1.00 20.40 92 PHE A O 1
ATOM 720 N N . LEU A 1 93 ? -5.992 -30.111 12.655 1.00 20.12 93 LEU A N 1
ATOM 721 C CA . LEU A 1 93 ? -6.653 -30.928 13.673 1.00 20.39 93 LEU A CA 1
ATOM 722 C C . LEU A 1 93 ? -6.305 -32.415 13.548 1.00 21.48 93 LEU A C 1
ATOM 723 O O . LEU A 1 93 ? -6.453 -33.186 14.511 1.00 22.89 93 LEU A O 1
ATOM 728 N N . GLY A 1 94 ? -5.827 -32.811 12.374 1.00 21.43 94 GLY A N 1
ATOM 729 C CA . GLY A 1 94 ? -5.411 -34.194 12.156 1.00 21.36 94 GLY A CA 1
ATOM 730 C C . GLY A 1 94 ? -6.079 -34.868 10.980 1.00 21.74 94 GLY A C 1
ATOM 731 O O . GLY A 1 94 ? -6.979 -34.318 10.339 1.00 20.83 94 GLY A O 1
ATOM 732 N N . GLN A 1 95 ? -5.626 -36.080 10.703 1.00 22.18 95 GLN A N 1
ATOM 733 C CA . GLN A 1 95 ? -6.244 -36.887 9.672 1.00 22.28 95 GLN A CA 1
ATOM 734 C C . GLN A 1 95 ? -7.402 -37.683 10.240 1.00 22.41 95 GLN A C 1
ATOM 735 O O . GLN A 1 95 ? -7.354 -38.127 11.400 1.00 22.84 95 GLN A O 1
ATOM 741 N N . THR A 1 96 ? -8.433 -37.883 9.420 1.00 21.48 96 THR A N 1
ATOM 742 C CA . THR A 1 96 ? -9.603 -38.653 9.840 1.00 21.65 96 THR A CA 1
ATOM 743 C C . THR A 1 96 ? -9.814 -39.949 9.028 1.00 20.91 96 THR A C 1
ATOM 744 O O . THR A 1 96 ? -10.602 -40.821 9.408 1.00 21.43 96 THR A O 1
ATOM 748 N N . LYS A 1 97 ? -9.107 -40.073 7.910 1.00 19.31 97 LYS A N 1
ATOM 749 C CA . LYS A 1 97 ? -9.214 -41.267 7.083 1.00 17.72 97 LYS A CA 1
ATOM 750 C C . LYS A 1 97 ? -7.977 -41.375 6.208 1.00 17.18 97 LYS A C 1
ATOM 751 O O . LYS A 1 97 ? -7.447 -40.353 5.763 1.00 16.36 97 LYS A O 1
ATOM 757 N N . GLU A 1 98 ? -7.525 -42.609 5.968 1.00 16.02 98 GLU A N 1
ATOM 758 C CA . GLU A 1 98 ? -6.375 -42.842 5.091 1.00 16.74 98 GLU A CA 1
ATOM 759 C C . GLU A 1 98 ? -6.775 -42.929 3.627 1.00 15.99 98 GLU A C 1
ATOM 760 O O . GLU A 1 98 ? -6.043 -42.483 2.737 1.00 16.43 98 GLU A O 1
ATOM 766 N N . ASN A 1 99 ? -7.928 -43.547 3.372 1.00 15.67 99 ASN A N 1
ATOM 767 C CA . ASN A 1 99 ? -8.406 -43.712 2.017 1.00 16.61 99 ASN A CA 1
ATOM 768 C C . ASN A 1 99 ? -9.937 -43.620 1.897 1.00 16.29 99 ASN A C 1
ATOM 769 O O . ASN A 1 99 ? -10.662 -44.528 2.343 1.00 16.84 99 ASN A O 1
ATOM 774 N N . PRO A 1 100 ? -10.437 -42.518 1.298 1.00 15.79 100 PRO A N 1
ATOM 775 C CA . PRO A 1 100 ? -9.690 -41.403 0.714 1.00 15.18 100 PRO A CA 1
ATOM 776 C C . PRO A 1 100 ? -9.038 -40.544 1.801 1.00 14.67 100 PRO A C 1
ATOM 777 O O . PRO A 1 100 ? -9.638 -40.326 2.853 1.00 14.65 100 PRO A O 1
ATOM 781 N N . PRO A 1 101 ? -7.813 -40.056 1.551 1.00 13.87 101 PRO A N 1
ATOM 782 C CA . PRO A 1 101 ? -7.173 -39.239 2.580 1.00 14.19 101 PRO A CA 1
ATOM 783 C C . PRO A 1 101 ? -8.058 -38.047 2.924 1.00 14.12 101 PRO A C 1
ATOM 784 O O . PRO A 1 101 ? -8.526 -37.330 2.036 1.00 14.09 101 PRO A O 1
ATOM 788 N N . THR A 1 102 ? -8.273 -37.844 4.214 1.00 13.62 102 THR A N 1
ATOM 789 C CA . THR A 1 102 ? -9.183 -36.820 4.702 1.00 14.81 102 THR A CA 1
ATOM 790 C C . THR A 1 102 ? -8.557 -36.177 5.930 1.00 15.41 102 THR A C 1
ATOM 791 O O . THR A 1 102 ? -8.073 -36.883 6.833 1.00 16.17 102 THR A O 1
ATOM 795 N N . VAL A 1 103 ? -8.556 -34.845 5.957 1.00 14.92 103 VAL A N 1
ATOM 796 C CA . VAL A 1 103 ? -7.954 -34.092 7.076 1.00 15.26 103 VAL A CA 1
ATOM 797 C C . VAL A 1 103 ? -8.877 -32.965 7.498 1.00 14.99 103 VAL A C 1
ATOM 798 O O . VAL A 1 103 ? -9.781 -32.568 6.743 1.00 14.38 103 VAL A O 1
ATOM 802 N N . GLN A 1 104 ? -8.660 -32.469 8.714 1.00 14.70 104 GLN A N 1
ATOM 803 C CA . GLN A 1 104 ? -9.439 -31.338 9.205 1.00 14.69 104 GLN A CA 1
ATOM 804 C C . GLN A 1 104 ? -8.554 -30.183 9.661 1.00 15.46 104 GLN A C 1
ATOM 805 O O . GLN A 1 104 ? -7.458 -30.404 10.180 1.00 14.65 104 GLN A O 1
ATOM 811 N N . PHE A 1 105 ? -9.061 -28.961 9.469 1.00 14.81 105 PHE A N 1
ATOM 812 C CA . PHE A 1 105 ? -8.426 -27.732 9.966 1.00 15.29 105 PHE A CA 1
ATOM 813 C C . PHE A 1 105 ? -9.457 -26.961 10.785 1.00 15.91 105 PHE A C 1
ATOM 814 O O . PHE A 1 105 ? -10.649 -27.007 10.482 1.00 15.39 105 PHE A O 1
ATOM 822 N N . GLY A 1 106 ? -9.010 -26.266 11.831 1.00 16.04 106 GLY A N 1
ATOM 823 C CA . GLY A 1 106 ? -9.946 -25.503 12.674 1.00 16.22 106 GLY A CA 1
ATOM 824 C C . GLY A 1 106 ? -9.560 -24.034 12.821 1.00 16.36 106 GLY A C 1
ATOM 825 O O . GLY A 1 106 ? -8.379 -23.665 12.704 1.00 16.87 106 GLY A O 1
ATOM 826 N N . LEU A 1 107 ? -10.565 -23.197 13.065 1.00 16.64 107 LEU A N 1
ATOM 827 C CA . LEU A 1 107 ? -10.327 -21.782 13.382 1.00 17.09 107 LEU A CA 1
ATOM 828 C C . LEU A 1 107 ? -11.286 -21.340 14.465 1.00 17.55 107 LEU A C 1
ATOM 829 O O . LEU A 1 107 ? -12.456 -21.708 14.452 1.00 18.27 107 LEU A O 1
ATOM 834 N N . LYS A 1 108 ? -10.764 -20.557 15.405 1.00 18.76 108 LYS A N 1
ATOM 835 C CA . LYS A 1 108 ? -11.565 -19.896 16.418 1.00 20.20 108 LYS A CA 1
ATOM 836 C C . LYS A 1 108 ? -10.856 -18.577 16.729 1.00 19.31 108 LYS A C 1
ATOM 837 O O . LYS A 1 108 ? -9.676 -18.425 16.407 1.00 18.69 108 LYS A O 1
ATOM 843 N N . PRO A 1 109 ? -11.583 -17.613 17.315 1.00 19.80 109 PRO A N 1
ATOM 844 C CA . PRO A 1 109 ? -11.009 -16.286 17.566 1.00 20.77 109 PRO A CA 1
ATOM 845 C C . PRO A 1 109 ? -9.638 -16.303 18.253 1.00 21.51 109 PRO A C 1
ATOM 846 O O . PRO A 1 109 ? -8.760 -15.517 17.890 1.00 22.59 109 PRO A O 1
ATOM 850 N N . GLU A 1 110 ? -9.448 -17.209 19.211 1.00 23.17 110 GLU A N 1
ATOM 851 C CA . GLU A 1 110 ? -8.214 -17.256 19.997 1.00 24.55 110 GLU A CA 1
ATOM 852 C C . GLU A 1 110 ? -6.938 -17.469 19.167 1.00 24.61 110 GLU A C 1
ATOM 853 O O . GLU A 1 110 ? -5.846 -17.053 19.576 1.00 25.67 110 GLU A O 1
ATOM 859 N N . ILE A 1 111 ? -7.074 -18.103 17.997 1.00 24.03 111 ILE A N 1
ATOM 860 C CA . ILE A 1 111 ? -5.924 -18.364 17.122 1.00 23.28 111 ILE A CA 1
ATOM 861 C C . ILE A 1 111 ? -5.983 -17.578 15.795 1.00 23.36 111 ILE A C 1
ATOM 862 O O . ILE A 1 111 ? -5.066 -17.656 14.987 1.00 23.54 111 ILE A O 1
ATOM 867 N N . ALA A 1 112 ? -7.051 -16.816 15.587 1.00 22.86 112 ALA A N 1
ATOM 868 C CA . ALA A 1 112 ? -7.236 -16.086 14.322 1.00 22.64 112 ALA A CA 1
ATOM 869 C C . ALA A 1 112 ? -6.378 -14.808 14.261 1.00 22.84 112 ALA A C 1
ATOM 870 O O . ALA A 1 112 ? -5.678 -14.470 15.222 1.00 23.36 112 ALA A O 1
ATOM 872 N N . ASN A 1 113 ? -6.410 -14.125 13.119 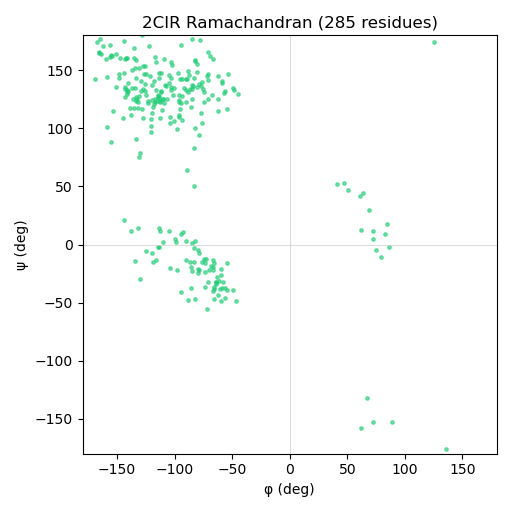1.00 22.60 113 ASN A N 1
ATOM 873 C CA . ASN A 1 113 ? -5.673 -12.884 12.902 1.00 22.98 113 ASN A CA 1
ATOM 874 C C . ASN A 1 113 ? -6.035 -11.893 14.006 1.00 22.80 113 ASN A C 1
ATOM 875 O O . ASN A 1 113 ? -7.194 -11.523 14.120 1.00 22.11 113 ASN A O 1
ATOM 880 N N . PRO A 1 114 ? -5.058 -11.494 14.849 1.00 23.70 114 PRO A N 1
ATOM 881 C CA . PRO A 1 114 ? -5.401 -10.676 16.032 1.00 24.32 114 PRO A CA 1
ATOM 882 C C . PRO A 1 114 ? -6.024 -9.320 15.721 1.00 24.32 114 PRO A C 1
ATOM 883 O O . PRO A 1 114 ? -7.010 -8.939 16.362 1.00 24.22 114 PRO A O 1
ATOM 887 N N . GLU A 1 115 ? -5.466 -8.612 14.742 1.00 25.40 115 GLU A N 1
ATOM 888 C CA . GLU A 1 115 ? -5.978 -7.303 14.353 1.00 26.29 115 GLU A CA 1
ATOM 889 C C . GLU A 1 115 ? -7.429 -7.409 13.902 1.00 25.32 115 GLU A C 1
ATOM 890 O O . GLU A 1 115 ? -8.288 -6.648 14.350 1.00 25.48 115 GLU A O 1
ATOM 896 N N . LEU A 1 116 ? -7.699 -8.371 13.019 1.00 24.24 116 LEU A N 1
ATOM 897 C CA . LEU A 1 116 ? -9.035 -8.510 12.455 1.00 22.88 116 LEU A CA 1
ATOM 898 C C . LEU A 1 116 ? -10.047 -9.032 13.468 1.00 22.31 116 LEU A C 1
ATOM 899 O O . LEU A 1 116 ? -11.221 -8.682 13.396 1.00 21.39 116 LEU A O 1
ATOM 904 N N . THR A 1 117 ? -9.588 -9.873 14.397 1.00 22.18 117 THR A N 1
ATOM 905 C CA . THR A 1 117 ? -10.441 -10.405 15.452 1.00 22.60 117 THR A CA 1
ATOM 906 C C . THR A 1 117 ? -10.880 -9.267 16.364 1.00 23.19 117 THR A C 1
ATOM 907 O O . THR A 1 117 ? -12.037 -9.212 16.777 1.00 23.51 117 THR A O 1
ATOM 911 N N . LYS A 1 118 ? -9.970 -8.331 16.622 1.00 24.40 118 LYS A N 1
ATOM 912 C CA . LYS A 1 118 ? -10.326 -7.161 17.428 1.00 24.90 118 LYS A CA 1
ATOM 913 C C . LYS A 1 118 ? -11.386 -6.298 16.720 1.00 24.42 118 LYS A C 1
ATOM 914 O O . LYS A 1 118 ? -12.252 -5.709 17.358 1.00 24.94 118 LYS A O 1
ATOM 920 N N . LEU A 1 119 ? -11.349 -6.266 15.389 1.00 23.34 119 LEU A N 1
ATOM 921 C CA . LEU A 1 119 ? -12.344 -5.508 14.628 1.00 22.92 119 LEU A CA 1
ATOM 922 C C . LEU A 1 119 ? -13.715 -6.177 14.619 1.00 22.18 119 LEU A C 1
ATOM 923 O O . LEU A 1 119 ? -14.733 -5.497 14.671 1.00 22.60 119 LEU A O 1
ATOM 928 N N . TRP A 1 120 ? -13.720 -7.510 14.571 1.00 20.89 120 TRP A N 1
ATOM 929 C CA . TRP A 1 120 ? -14.948 -8.288 14.533 1.00 20.55 120 TRP A CA 1
ATOM 930 C C . TRP A 1 120 ? -14.849 -9.364 15.617 1.00 20.75 120 TRP A C 1
ATOM 931 O O . TRP A 1 120 ? -14.510 -10.515 15.329 1.00 20.53 120 TRP A O 1
ATOM 942 N N . PRO A 1 121 ? -15.086 -8.973 16.884 1.00 21.66 121 PRO A N 1
ATOM 943 C CA . PRO A 1 121 ? -14.874 -9.850 18.032 1.00 22.16 121 PRO A CA 1
ATOM 944 C C . PRO A 1 121 ? -16.045 -10.805 18.308 1.00 22.60 121 PRO A C 1
ATOM 945 O O . PRO A 1 121 ? -16.528 -10.894 19.453 1.00 23.34 121 PRO A O 1
ATOM 949 N N . MET A 1 122 ? -16.502 -11.511 17.274 1.00 21.79 122 MET A N 1
ATOM 950 C CA . MET A 1 122 ? -17.616 -12.443 17.418 1.00 21.77 122 MET A CA 1
ATOM 951 C C . MET A 1 122 ? -17.090 -13.848 17.605 1.00 20.63 122 MET A C 1
ATOM 952 O O . MET A 1 122 ? -16.022 -14.200 17.089 1.00 20.57 122 MET A O 1
ATOM 957 N N . ASP A 1 123 ? -17.826 -14.644 18.367 1.00 20.18 123 ASP A N 1
ATOM 958 C CA . ASP A 1 123 ? -17.369 -16.001 18.673 1.00 20.20 123 ASP A CA 1
ATOM 959 C C . ASP A 1 123 ? -17.868 -17.005 17.623 1.00 19.29 123 ASP A C 1
ATOM 960 O O . ASP A 1 123 ? -18.996 -16.921 17.131 1.00 20.41 123 ASP A O 1
ATOM 965 N N . TYR A 1 124 ? -17.012 -17.964 17.295 1.00 18.93 124 TYR A N 1
ATOM 966 C CA . TYR A 1 124 ? -17.343 -18.990 16.286 1.00 17.16 124 TYR A CA 1
ATOM 967 C C . TYR A 1 124 ? -16.330 -20.114 16.417 1.00 17.23 124 TYR A C 1
ATOM 968 O O . TYR A 1 124 ? -15.282 -19.946 17.055 1.00 17.71 124 TYR A O 1
ATOM 977 N N . LEU A 1 125 ? -16.642 -21.253 15.798 1.00 16.98 125 LEU A N 1
ATOM 978 C CA . LEU A 1 125 ? -15.672 -22.328 15.591 1.00 17.65 125 LEU A CA 1
ATOM 979 C C . LEU A 1 125 ? -15.874 -22.803 14.159 1.00 17.07 125 LEU A C 1
ATOM 980 O O . LEU A 1 125 ? -17.009 -23.109 13.772 1.00 17.36 125 LEU A O 1
ATOM 985 N N . LEU A 1 126 ? -14.804 -22.807 13.375 1.00 16.67 126 LEU A N 1
ATOM 986 C CA . LEU A 1 126 ? -14.851 -23.358 11.993 1.00 16.05 126 LEU A CA 1
ATOM 987 C C . LEU A 1 126 ? -14.087 -24.664 11.930 1.00 16.46 126 LEU A C 1
ATOM 988 O O . LEU A 1 126 ? -13.008 -24.760 12.489 1.00 16.01 126 LEU A O 1
ATOM 993 N N . ILE A 1 127 ? -14.643 -25.652 11.240 1.00 15.94 127 ILE A N 1
ATOM 994 C CA . ILE A 1 127 ? -13.916 -26.885 10.928 1.00 16.53 127 ILE A CA 1
ATOM 995 C C . ILE A 1 127 ? -14.035 -27.118 9.422 1.00 15.53 127 ILE A C 1
ATOM 996 O O . ILE A 1 127 ? -15.141 -27.266 8.903 1.00 14.71 127 ILE A O 1
ATOM 1001 N N . LEU A 1 128 ? -12.890 -27.090 8.744 1.00 14.67 128 LEU A N 1
ATOM 1002 C CA . LEU A 1 128 ? -12.794 -27.428 7.318 1.00 14.44 128 LEU A CA 1
ATOM 1003 C C . LEU A 1 128 ? -12.365 -28.875 7.194 1.00 14.73 128 LEU A C 1
ATOM 1004 O O . LEU A 1 128 ? -11.376 -29.282 7.812 1.00 15.77 128 LEU A O 1
ATOM 1009 N N . THR A 1 129 ? -13.107 -29.644 6.404 1.00 13.73 129 THR A N 1
ATOM 1010 C CA . THR A 1 129 ? -12.740 -31.039 6.138 1.00 14.39 129 THR A CA 1
ATOM 1011 C C . THR A 1 129 ? -12.386 -31.110 4.666 1.00 14.36 129 THR A C 1
ATOM 1012 O O . THR A 1 129 ? -13.175 -30.676 3.815 1.00 14.67 129 THR A O 1
ATOM 1016 N N . VAL A 1 130 ? -11.204 -31.655 4.365 1.00 13.61 130 VAL A N 1
ATOM 1017 C CA . VAL A 1 130 ? -10.743 -31.782 2.984 1.00 13.77 130 VAL A CA 1
ATOM 1018 C C . VAL A 1 130 ? -10.525 -33.252 2.702 1.00 13.73 130 VAL A C 1
ATOM 1019 O O . VAL A 1 130 ? -9.776 -33.909 3.427 1.00 14.35 130 VAL A O 1
ATOM 1023 N N . GLU A 1 131 ? -11.190 -33.746 1.656 1.00 13.74 131 GLU A N 1
ATOM 1024 C CA . GLU A 1 131 ? -11.174 -35.162 1.279 1.00 14.31 131 GLU A CA 1
ATOM 1025 C C . GLU A 1 131 ? -10.693 -35.261 -0.160 1.00 13.69 131 GLU A C 1
ATOM 1026 O O . GLU A 1 131 ? -11.286 -34.654 -1.066 1.00 13.60 131 GLU A O 1
ATOM 1032 N N . LEU A 1 132 ? -9.597 -35.999 -0.363 1.00 13.17 132 LEU A N 1
ATOM 1033 C CA . LEU A 1 132 ? -9.026 -36.187 -1.689 1.00 12.95 132 LEU A CA 1
ATOM 1034 C C . LEU A 1 132 ? -9.447 -37.543 -2.223 1.00 13.07 132 LEU A C 1
ATOM 1035 O O . LEU A 1 132 ? -8.951 -38.577 -1.751 1.00 13.42 132 LEU A O 1
ATOM 1040 N N . GLY A 1 133 ? -10.374 -37.549 -3.184 1.00 13.12 133 GLY A N 1
ATOM 1041 C CA . GLY A 1 133 ? -10.787 -38.805 -3.818 1.00 14.19 133 GLY A CA 1
ATOM 1042 C C . GLY A 1 133 ? -9.853 -39.173 -4.957 1.00 15.56 133 GLY A C 1
ATOM 1043 O O . GLY A 1 133 ? -8.945 -38.414 -5.281 1.00 15.52 133 GLY A O 1
ATOM 1044 N N . SER A 1 134 ? -10.069 -40.332 -5.581 1.00 16.70 134 SER A N 1
ATOM 1045 C CA . SER A 1 134 ? -9.287 -40.661 -6.779 1.00 17.68 134 SER A CA 1
ATOM 1046 C C . SER A 1 134 ? -9.546 -39.694 -7.934 1.00 18.05 134 SER A C 1
ATOM 1047 O O . SER A 1 134 ? -8.678 -39.485 -8.787 1.00 19.74 134 SER A O 1
ATOM 1050 N N . ASP A 1 135 ? -10.743 -39.109 -7.968 1.00 16.55 135 ASP A N 1
ATOM 1051 C CA . ASP A 1 135 ? -11.140 -38.276 -9.122 1.00 16.89 135 ASP A CA 1
ATOM 1052 C C . ASP A 1 135 ? -12.006 -37.069 -8.712 1.00 15.59 135 ASP A C 1
ATOM 1053 O O . ASP A 1 135 ? -12.716 -36.486 -9.535 1.00 16.59 135 ASP A O 1
ATOM 1058 N N . TYR A 1 136 ? -11.910 -36.688 -7.445 1.00 14.77 136 TYR A N 1
ATOM 1059 C CA . TYR A 1 136 ? -12.608 -35.505 -6.922 1.00 13.36 136 TYR A CA 1
ATOM 1060 C C . TYR A 1 136 ? -11.858 -34.870 -5.747 1.00 13.21 136 TYR A C 1
ATOM 1061 O O . TYR A 1 136 ? -10.985 -35.495 -5.126 1.00 13.33 136 TYR A O 1
ATOM 1070 N N . LEU A 1 137 ? -12.226 -33.630 -5.435 1.00 12.71 137 LEU A N 1
ATOM 1071 C CA . LEU A 1 137 ? -11.721 -32.944 -4.252 1.00 12.95 137 LEU A CA 1
ATOM 1072 C C . LEU A 1 137 ? -12.955 -32.366 -3.564 1.00 12.87 137 LEU A C 1
ATOM 1073 O O . LEU A 1 137 ? -13.697 -31.614 -4.188 1.00 13.86 137 LEU A O 1
ATOM 1078 N N . LYS A 1 138 ? -13.168 -32.734 -2.309 1.00 12.24 138 LYS A N 1
ATOM 1079 C CA . LYS A 1 138 ? -14.312 -32.225 -1.542 1.00 13.12 138 LYS A CA 1
ATOM 1080 C C . LYS A 1 138 ? -13.790 -31.357 -0.408 1.00 13.54 138 LYS A C 1
ATOM 1081 O O . LYS A 1 138 ? -12.921 -31.785 0.349 1.00 13.56 138 LYS A O 1
ATOM 1087 N N . THR A 1 139 ? -14.279 -30.121 -0.334 1.00 12.37 139 THR A N 1
ATOM 1088 C CA . THR A 1 139 ? -13.911 -29.237 0.760 1.00 12.78 139 THR A CA 1
ATOM 1089 C C . THR A 1 139 ? -15.197 -28.899 1.471 1.00 12.20 139 THR A C 1
ATOM 1090 O O . THR A 1 139 ? -16.082 -28.258 0.880 1.00 12.39 139 THR A O 1
ATOM 1094 N N . ALA A 1 140 ? -15.323 -29.365 2.710 1.00 11.97 140 ALA A N 1
ATOM 1095 C CA . ALA A 1 140 ? -16.561 -29.167 3.492 1.00 12.68 140 ALA A CA 1
ATOM 1096 C C . ALA A 1 140 ? -16.305 -28.209 4.656 1.00 12.86 140 ALA A C 1
ATOM 1097 O O . ALA A 1 140 ? -15.211 -28.178 5.208 1.00 13.28 140 ALA A O 1
ATOM 1099 N N . ILE A 1 141 ? -17.312 -27.428 5.033 1.00 12.55 141 ILE A N 1
ATOM 1100 C CA . ILE A 1 141 ? -17.151 -26.469 6.137 1.00 12.79 141 ILE A CA 1
ATOM 1101 C C . ILE A 1 141 ? -18.278 -26.656 7.128 1.00 13.41 141 ILE A C 1
ATOM 1102 O O . ILE A 1 141 ? -19.411 -26.880 6.720 1.00 13.62 141 ILE A O 1
ATOM 1107 N N . GLU A 1 142 ? -17.962 -26.564 8.425 1.00 14.18 142 GLU A N 1
ATOM 1108 C CA . GLU A 1 142 ? -18.986 -26.510 9.462 1.00 16.39 142 GLU A CA 1
ATOM 1109 C C . GLU A 1 142 ? -18.689 -25.277 10.279 1.00 15.99 142 GLU A C 1
ATOM 1110 O O . GLU A 1 142 ? -17.540 -25.066 10.685 1.00 15.62 142 GLU A O 1
ATOM 1116 N N . VAL A 1 143 ? -19.724 -24.477 10.523 1.00 15.35 143 VAL A N 1
ATOM 1117 C CA . VAL A 1 143 ? -19.601 -23.289 11.374 1.00 16.48 143 VAL A CA 1
ATOM 1118 C C . VAL A 1 143 ? -20.463 -23.522 12.620 1.00 16.40 143 VAL A C 1
ATOM 1119 O O . VAL A 1 143 ? -21.623 -23.888 12.508 1.00 17.04 143 VAL A O 1
ATOM 1123 N N . GLU A 1 144 ? -19.881 -23.337 13.803 1.00 16.98 144 GLU A N 1
ATOM 1124 C CA . GLU A 1 144 ? -20.656 -23.428 15.056 1.00 17.96 144 GLU A CA 1
ATOM 1125 C C . GLU A 1 144 ? -20.658 -22.073 15.752 1.00 17.82 144 GLU A C 1
ATOM 1126 O O . GLU A 1 144 ? -19.612 -21.452 15.899 1.00 17.57 144 GLU A O 1
ATOM 1132 N N . ASN A 1 145 ? -21.838 -21.641 16.185 1.00 17.86 145 ASN A N 1
ATOM 1133 C CA . ASN A 1 145 ? -21.928 -20.472 17.046 1.00 17.96 145 ASN A CA 1
ATOM 1134 C C . ASN A 1 145 ? -21.658 -20.911 18.477 1.00 18.25 145 ASN A C 1
ATOM 1135 O O . ASN A 1 145 ? -22.554 -21.436 19.144 1.00 19.37 145 ASN A O 1
ATOM 1140 N N . THR A 1 146 ? -20.435 -20.686 18.936 1.00 19.12 146 THR A N 1
ATOM 1141 C CA . THR A 1 146 ? -20.019 -21.096 20.283 1.00 19.88 146 THR A CA 1
ATOM 1142 C C . THR A 1 146 ? -20.386 -20.068 21.364 1.00 20.41 146 THR A C 1
ATOM 1143 O O . THR A 1 146 ? -20.077 -20.280 22.533 1.00 21.19 146 THR A O 1
ATOM 1147 N N . SER A 1 147 ? -21.048 -18.976 20.977 1.00 20.05 147 SER A N 1
ATOM 1148 C CA . SER A 1 147 ? -21.576 -18.020 21.973 1.00 20.15 147 SER A CA 1
ATOM 1149 C C . SER A 1 147 ? -22.768 -18.626 22.702 1.00 20.23 147 SER A C 1
ATOM 1150 O O . SER A 1 147 ? -23.568 -19.347 22.113 1.00 20.04 147 SER A O 1
ATOM 1153 N N . SER A 1 148 ? -22.895 -18.293 23.989 1.00 20.77 148 SER A N 1
ATOM 1154 C CA . SER A 1 148 ? -24.059 -18.705 24.754 1.00 21.63 148 SER A CA 1
ATOM 1155 C C . SER A 1 148 ? -25.210 -17.715 24.612 1.00 22.42 148 SER A C 1
ATOM 1156 O O . SER A 1 148 ? -26.335 -18.045 24.958 1.00 23.32 148 SER A O 1
ATOM 1159 N N . SER A 1 149 ? -24.921 -16.511 24.110 1.00 23.52 149 SER A N 1
ATOM 1160 C CA . SER A 1 149 ? -25.885 -15.405 24.161 1.00 24.59 149 SER A CA 1
ATOM 1161 C C . SER A 1 149 ? -26.142 -14.657 22.853 1.00 24.73 149 SER A C 1
ATOM 1162 O O . SER A 1 149 ? -27.236 -14.129 22.667 1.00 25.52 149 SER A O 1
ATOM 1165 N N . LYS A 1 150 ? -25.144 -14.599 21.970 1.00 24.40 150 LYS A N 1
ATOM 1166 C CA . LYS A 1 150 ? -25.217 -13.747 20.777 1.00 24.55 150 LYS A CA 1
ATOM 1167 C C . LYS A 1 150 ? -25.521 -14.562 19.529 1.00 24.21 150 LYS A C 1
ATOM 1168 O O . LYS A 1 150 ? -25.043 -15.683 19.394 1.00 23.67 150 LYS A O 1
ATOM 1174 N N . GLU A 1 151 ? -26.320 -13.994 18.626 1.00 24.08 151 GLU A N 1
ATOM 1175 C CA . GLU A 1 151 ? -26.512 -14.568 17.289 1.00 23.99 151 GLU A CA 1
ATOM 1176 C C . GLU A 1 151 ? -25.233 -14.367 16.484 1.00 23.10 151 GLU A C 1
ATOM 1177 O O . GLU A 1 151 ? -24.532 -13.371 16.667 1.00 23.49 151 GLU A O 1
ATOM 1183 N N . LEU A 1 152 ? -24.920 -15.322 15.604 1.00 21.77 152 LEU A N 1
ATOM 1184 C CA . LEU A 1 152 ? -23.773 -15.208 14.716 1.00 20.90 152 LEU A CA 1
ATOM 1185 C C . LEU A 1 152 ? -24.269 -14.993 13.288 1.00 20.85 152 LEU A C 1
ATOM 1186 O O . LEU A 1 152 ? -25.014 -15.814 12.759 1.00 22.00 152 LEU A O 1
ATOM 1191 N N . LYS A 1 153 ? -23.846 -13.882 12.696 1.00 20.18 153 LYS A N 1
ATOM 1192 C CA . LYS A 1 153 ? -24.271 -13.454 11.359 1.00 20.54 153 LYS A CA 1
ATOM 1193 C C . LYS A 1 153 ? -23.085 -13.515 10.404 1.00 19.00 153 LYS A C 1
ATOM 1194 O O . LYS A 1 153 ? -22.068 -12.871 10.642 1.00 18.35 153 LYS A O 1
ATOM 1200 N N . PHE A 1 154 ? -23.209 -14.268 9.308 1.00 17.99 154 PHE A N 1
ATOM 1201 C CA . PHE A 1 154 ? -22.062 -14.424 8.402 1.00 16.82 154 PHE A CA 1
ATOM 1202 C C . PHE A 1 154 ? -22.426 -14.867 6.972 1.00 15.92 154 PHE A C 1
ATOM 1203 O O . PHE A 1 154 ? -23.511 -15.417 6.733 1.00 16.45 154 PHE A O 1
ATOM 1211 N N . ASN A 1 155 ? -21.490 -14.611 6.056 1.00 15.63 155 ASN A N 1
ATOM 1212 C CA . ASN A 1 155 ? -21.436 -15.229 4.728 1.00 15.52 155 ASN A CA 1
ATOM 1213 C C . ASN A 1 155 ? -20.347 -16.297 4.740 1.00 15.01 155 ASN A C 1
ATOM 1214 O O . ASN A 1 155 ? -19.407 -16.234 5.525 1.00 15.26 155 ASN A O 1
ATOM 1219 N N . TRP A 1 156 ? -20.470 -17.254 3.833 1.00 13.92 156 TRP A N 1
ATOM 1220 C CA . TRP A 1 156 ? -19.408 -18.228 3.562 1.00 13.55 156 TRP A CA 1
ATOM 1221 C C . TRP A 1 156 ? -19.257 -18.358 2.052 1.00 13.34 156 TRP A C 1
ATOM 1222 O O . TRP A 1 156 ? -20.258 -18.519 1.348 1.00 14.02 156 TRP A O 1
ATOM 1233 N N . LEU A 1 157 ? -18.020 -18.353 1.560 1.00 12.56 157 LEU A N 1
ATOM 1234 C CA . LEU A 1 157 ? -17.785 -18.658 0.138 1.00 12.57 157 LEU A CA 1
ATOM 1235 C C . LEU A 1 157 ? -16.442 -19.342 -0.072 1.00 12.77 157 LEU A C 1
ATOM 1236 O O . LEU A 1 157 ? -15.469 -19.037 0.624 1.00 13.61 157 LEU A O 1
ATOM 1241 N N . PHE A 1 158 ? -16.412 -20.291 -1.010 1.00 12.04 158 PHE A N 1
ATOM 1242 C CA . PHE A 1 158 ? -15.160 -20.884 -1.483 1.00 11.54 158 PHE A CA 1
ATOM 1243 C C . PHE A 1 158 ? -14.728 -20.157 -2.744 1.00 12.17 158 PHE A C 1
ATOM 1244 O O . PHE A 1 158 ? -15.420 -20.219 -3.756 1.00 12.65 158 PHE A O 1
ATOM 1252 N N . HIS A 1 159 ? -13.574 -19.491 -2.697 1.00 13.27 159 HIS A N 1
ATOM 1253 C CA . HIS A 1 159 ? -13.161 -18.635 -3.808 1.00 13.41 159 HIS A CA 1
ATOM 1254 C C . HIS A 1 159 ? -12.349 -19.428 -4.844 1.00 14.35 159 HIS A C 1
ATOM 1255 O O . HIS A 1 159 ? -11.171 -19.169 -5.076 1.00 15.26 159 HIS A O 1
ATOM 1262 N N . THR A 1 160 ? -12.984 -20.407 -5.480 1.00 13.01 160 THR A N 1
ATOM 1263 C CA . THR A 1 160 ? -12.241 -21.405 -6.239 1.00 13.44 160 THR A CA 1
ATOM 1264 C C . THR A 1 160 ? -11.702 -20.882 -7.568 1.00 13.28 160 THR A C 1
ATOM 1265 O O . THR A 1 160 ? -12.481 -20.428 -8.397 1.00 14.84 160 THR A O 1
ATOM 1269 N N . TYR A 1 161 ? -10.384 -20.972 -7.756 1.00 13.41 161 TYR A N 1
ATOM 1270 C CA . TYR A 1 161 ? -9.726 -20.583 -9.012 1.00 13.70 161 TYR A CA 1
ATOM 1271 C C . TYR A 1 161 ? -9.492 -21.839 -9.837 1.00 14.32 161 TYR A C 1
ATOM 1272 O O . TYR A 1 161 ? -8.541 -22.571 -9.575 1.00 14.53 161 TYR A O 1
ATOM 1281 N N . PHE A 1 162 ? -10.365 -22.109 -10.810 1.00 14.18 162 PHE A N 1
ATOM 1282 C CA . PHE A 1 162 ? -10.151 -23.255 -11.716 1.00 14.71 162 PHE A CA 1
ATOM 1283 C C . PHE A 1 162 ? -9.097 -22.921 -12.750 1.00 15.18 162 PHE A C 1
ATOM 1284 O O . PHE A 1 162 ? -9.112 -21.821 -13.313 1.00 15.80 162 PHE A O 1
ATOM 1292 N N . ARG A 1 163 ? -8.198 -23.875 -12.994 1.00 15.82 163 ARG A N 1
ATOM 1293 C CA . ARG A 1 163 ? -7.223 -23.747 -14.083 1.00 16.89 163 ARG A CA 1
ATOM 1294 C C . ARG A 1 163 ? -7.842 -24.222 -15.397 1.00 17.62 163 ARG A C 1
ATOM 1295 O O . ARG A 1 163 ? -8.460 -25.294 -15.478 1.00 17.94 163 ARG A O 1
ATOM 1303 N N . ILE A 1 164 ? -7.640 -23.419 -16.437 1.00 18.29 164 ILE A N 1
ATOM 1304 C CA . ILE A 1 164 ? -8.107 -23.753 -17.765 1.00 19.49 164 ILE A CA 1
ATOM 1305 C C . ILE A 1 164 ? -6.977 -23.438 -18.733 1.00 20.88 164 ILE A C 1
ATOM 1306 O O . ILE A 1 164 ? -5.988 -22.806 -18.349 1.00 20.15 164 ILE A O 1
ATOM 1311 N N . GLU A 1 165 ? -7.130 -23.882 -19.972 1.00 23.16 165 GLU A N 1
ATOM 1312 C CA . GLU A 1 165 ? -6.091 -23.647 -20.976 1.00 26.26 165 GLU A CA 1
ATOM 1313 C C . GLU A 1 165 ? -6.176 -22.250 -21.605 1.00 25.56 165 GLU A C 1
ATOM 1314 O O . GLU A 1 165 ? -5.164 -21.544 -21.719 1.00 26.03 165 GLU A O 1
ATOM 1320 N N . ASP A 1 166 ? -7.381 -21.857 -22.005 1.00 25.35 166 ASP A N 1
ATOM 1321 C CA . ASP A 1 166 ? -7.595 -20.551 -22.642 1.00 25.46 166 ASP A CA 1
ATOM 1322 C C . ASP A 1 166 ? -9.009 -20.038 -22.444 1.00 24.48 166 ASP A C 1
ATOM 1323 O O . ASP A 1 166 ? -9.973 -20.625 -22.956 1.00 24.58 166 ASP A O 1
ATOM 1328 N N . ILE A 1 167 ? -9.112 -18.927 -21.718 1.00 23.62 167 ILE A N 1
ATOM 1329 C CA . ILE A 1 167 ? -10.391 -18.321 -21.352 1.00 23.31 167 ILE A CA 1
ATOM 1330 C C . ILE A 1 167 ? -11.276 -17.995 -22.557 1.00 24.21 167 ILE A C 1
ATOM 1331 O O . ILE A 1 167 ? -12.498 -18.130 -22.498 1.00 23.35 167 ILE A O 1
ATOM 1336 N N . GLU A 1 168 ? -10.669 -17.560 -23.652 1.00 25.50 168 GLU A N 1
ATOM 1337 C CA . GLU A 1 168 ? -11.528 -17.131 -24.760 1.00 27.63 168 GLU A CA 1
ATOM 1338 C C . GLU A 1 168 ? -12.170 -18.303 -25.510 1.00 26.24 168 GLU A C 1
ATOM 1339 O O . GLU A 1 168 ? -13.124 -18.105 -26.253 1.00 27.31 168 GLU A O 1
ATOM 1345 N N . GLY A 1 169 ? -11.694 -19.520 -25.257 1.00 25.33 169 GLY A N 1
ATOM 1346 C CA . GLY A 1 169 ? -12.326 -20.736 -25.772 1.00 24.46 169 GLY A CA 1
ATOM 1347 C C . GLY A 1 169 ? -13.224 -21.459 -24.779 1.00 23.52 169 GLY A C 1
ATOM 1348 O O . GLY A 1 169 ? -13.796 -22.502 -25.087 1.00 24.20 169 GLY A O 1
ATOM 1349 N N . THR A 1 170 ? -13.367 -20.890 -23.587 1.00 22.07 170 THR A N 1
ATOM 1350 C CA . THR A 1 170 ? -14.044 -21.556 -22.481 1.00 21.13 170 THR A CA 1
ATOM 1351 C C . THR A 1 170 ? -15.525 -21.183 -22.400 1.00 20.98 170 THR A C 1
ATOM 1352 O O . THR A 1 170 ? -15.919 -20.044 -22.678 1.00 20.91 170 THR A O 1
ATOM 1356 N N . MET A 1 171 ? -16.354 -22.155 -22.055 1.00 20.45 171 MET A N 1
ATOM 1357 C CA . MET A 1 171 ? -17.734 -21.830 -21.732 1.00 21.72 171 MET A CA 1
ATOM 1358 C C . MET A 1 171 ? -18.194 -22.536 -20.476 1.00 20.23 171 MET A C 1
ATOM 1359 O O . MET A 1 171 ? -17.681 -23.608 -20.125 1.00 20.50 171 MET A O 1
ATOM 1364 N N . VAL A 1 172 ? -19.140 -21.911 -19.787 1.00 18.29 172 VAL A N 1
ATOM 1365 C CA . VAL A 1 172 ? -19.643 -22.456 -18.530 1.00 17.66 172 VAL A CA 1
ATOM 1366 C C . VAL A 1 172 ? -21.107 -22.772 -18.706 1.00 17.98 172 VAL A C 1
ATOM 1367 O O . VAL A 1 172 ? -21.887 -21.913 -19.118 1.00 18.40 172 VAL A O 1
ATOM 1371 N N . SER A 1 173 ? -21.484 -24.011 -18.425 1.00 18.17 173 SER A N 1
ATOM 1372 C CA . SER A 1 173 ? -22.851 -24.444 -18.716 1.00 19.77 173 SER A CA 1
ATOM 1373 C C . SER A 1 173 ? -23.646 -24.645 -17.447 1.00 20.02 173 SER A C 1
ATOM 1374 O O . SER A 1 173 ? -23.073 -24.848 -16.378 1.00 20.42 173 SER A O 1
ATOM 1377 N N . ASN A 1 174 ? -24.968 -24.624 -17.591 1.00 19.95 174 ASN A N 1
ATOM 1378 C CA . ASN A 1 174 ? -25.934 -24.852 -16.506 1.00 20.72 174 ASN A CA 1
ATOM 1379 C C . ASN A 1 174 ? -26.300 -23.658 -15.643 1.00 20.89 174 ASN A C 1
ATOM 1380 O O . ASN A 1 174 ? -26.848 -23.805 -14.554 1.00 21.92 174 ASN A O 1
ATOM 1385 N N . LEU A 1 175 ? -26.013 -22.468 -16.142 1.00 20.53 175 LEU A N 1
ATOM 1386 C CA . LEU A 1 175 ? -26.410 -21.243 -15.460 1.00 20.72 175 LEU A CA 1
ATOM 1387 C C . LEU A 1 175 ? -27.429 -20.438 -16.268 1.00 21.69 175 LEU A C 1
ATOM 1388 O O . LEU A 1 175 ? -27.900 -19.389 -15.818 1.00 21.77 175 LEU A O 1
ATOM 1393 N N . ALA A 1 176 ? -27.761 -20.943 -17.452 1.00 22.50 176 ALA A N 1
ATOM 1394 C CA . ALA A 1 176 ? -28.730 -20.306 -18.336 1.00 23.13 176 ALA A CA 1
ATOM 1395 C C . ALA A 1 176 ? -30.061 -20.126 -17.610 1.00 23.66 176 ALA A C 1
ATOM 1396 O O . ALA A 1 176 ? -30.549 -21.057 -16.953 1.00 23.91 176 ALA A O 1
ATOM 1398 N N . GLY A 1 177 ? -30.624 -18.924 -17.708 1.00 24.58 177 GLY A N 1
ATOM 1399 C CA . GLY A 1 177 ? -31.954 -18.656 -17.151 1.00 25.27 177 GLY A CA 1
ATOM 1400 C C . GLY A 1 177 ? -31.962 -18.259 -15.685 1.00 25.93 177 GLY A C 1
ATOM 1401 O O . GLY A 1 177 ? -33.022 -17.971 -15.122 1.00 26.41 177 GLY A O 1
ATOM 1402 N N . MET A 1 178 ? -30.788 -18.236 -15.060 1.00 25.94 178 MET A N 1
ATOM 1403 C CA . MET A 1 178 ? -30.685 -17.872 -13.642 1.00 26.90 178 MET A CA 1
ATOM 1404 C C . MET A 1 178 ? -30.512 -16.372 -13.455 1.00 25.10 178 MET A C 1
ATOM 1405 O O . MET A 1 178 ? -29.941 -15.696 -14.304 1.00 24.59 178 MET A O 1
ATOM 1410 N N . LYS A 1 179 ? -31.023 -15.860 -12.337 1.00 24.27 179 LYS A N 1
ATOM 1411 C CA . LYS A 1 179 ? -30.864 -14.458 -11.989 1.00 23.99 179 LYS A CA 1
ATOM 1412 C C . LYS A 1 179 ? -29.479 -14.214 -11.420 1.00 22.15 179 LYS A C 1
ATOM 1413 O O . LYS A 1 179 ? -28.979 -15.020 -10.625 1.00 21.68 179 LYS A O 1
ATOM 1419 N N . LEU A 1 180 ? -28.870 -13.102 -11.832 1.00 20.86 180 LEU A N 1
ATOM 1420 C CA . LEU A 1 180 ? -27.586 -12.679 -11.310 1.00 20.27 180 LEU A CA 1
ATOM 1421 C C . LEU A 1 180 ? -27.576 -11.193 -10.958 1.00 20.52 180 LEU A C 1
ATOM 1422 O O . LEU A 1 180 ? -28.412 -10.410 -11.447 1.00 21.14 180 LEU A O 1
ATOM 1427 N N . TYR A 1 181 ? -26.631 -10.831 -10.100 1.00 19.92 181 TYR A N 1
ATOM 1428 C CA . TYR A 1 181 ? -26.300 -9.437 -9.848 1.00 20.51 181 TYR A CA 1
ATOM 1429 C C . TYR A 1 181 ? -24.919 -9.170 -10.442 1.00 20.20 181 TYR A C 1
ATOM 1430 O O . TYR A 1 181 ? -23.937 -9.875 -10.141 1.00 19.80 181 TYR A O 1
ATOM 1439 N N . ASP A 1 182 ? -24.841 -8.157 -11.307 1.00 19.49 182 ASP A N 1
ATOM 1440 C CA . ASP A 1 182 ? -23.620 -7.860 -12.019 1.00 19.38 182 ASP A CA 1
ATOM 1441 C C . ASP A 1 182 ? -22.927 -6.765 -11.233 1.00 20.27 182 ASP A C 1
ATOM 1442 O O . ASP A 1 182 ? -23.421 -5.629 -11.190 1.00 20.66 182 ASP A O 1
ATOM 1447 N N . GLN A 1 183 ? -21.798 -7.105 -10.611 1.00 20.72 183 GLN A N 1
ATOM 1448 C CA . GLN A 1 183 ? -21.084 -6.154 -9.741 1.00 21.76 183 GLN A CA 1
ATOM 1449 C C . GLN A 1 183 ? -20.371 -5.046 -10.520 1.00 22.14 183 GLN A C 1
ATOM 1450 O O . GLN A 1 183 ? -19.919 -4.049 -9.935 1.00 23.49 183 GLN A O 1
ATOM 1456 N N . LEU A 1 184 ? -20.255 -5.216 -11.834 1.00 22.19 184 LEU A N 1
ATOM 1457 C CA . LEU A 1 184 ? -19.623 -4.211 -12.679 1.00 22.37 184 LEU A CA 1
ATOM 1458 C C . LEU A 1 184 ? -20.643 -3.191 -13.141 1.00 23.12 184 LEU A C 1
ATOM 1459 O O . LEU A 1 184 ? -20.413 -1.979 -13.019 1.00 23.51 184 LEU A O 1
ATOM 1464 N N . LEU A 1 185 ? -21.776 -3.674 -13.633 1.00 23.53 185 LEU A N 1
ATOM 1465 C CA . LEU A 1 185 ? -22.818 -2.785 -14.137 1.00 24.35 185 LEU A CA 1
ATOM 1466 C C . LEU A 1 185 ? -23.700 -2.254 -13.018 1.00 24.83 185 LEU A C 1
ATOM 1467 O O . LEU A 1 185 ? -24.453 -1.295 -13.220 1.00 25.32 185 LEU A O 1
ATOM 1472 N N . LYS A 1 186 ? -23.614 -2.891 -11.850 1.00 25.38 186 LYS A N 1
ATOM 1473 C CA . LYS A 1 186 ? -24.420 -2.546 -10.680 1.00 26.29 186 LYS A CA 1
ATOM 1474 C C . LYS A 1 186 ? -25.920 -2.711 -10.944 1.00 27.25 186 LYS A C 1
ATOM 1475 O O . LYS A 1 186 ? -26.732 -1.873 -10.541 1.00 27.95 186 LYS A O 1
ATOM 1481 N N . GLU A 1 187 ? -26.275 -3.805 -11.626 1.00 27.78 187 GLU A N 1
ATOM 1482 C CA . GLU A 1 187 ? -27.672 -4.158 -11.880 1.00 28.96 187 GLU A CA 1
ATOM 1483 C C . GLU A 1 187 ? -27.900 -5.666 -11.825 1.00 27.57 187 GLU A C 1
ATOM 1484 O O . GLU A 1 187 ? -26.956 -6.446 -11.955 1.00 26.98 187 GLU A O 1
ATOM 1490 N N . SER A 1 188 ? -29.153 -6.055 -11.619 1.00 27.17 188 SER A N 1
ATOM 1491 C CA . SER A 1 188 ? -29.540 -7.460 -11.635 1.00 26.95 188 SER A CA 1
ATOM 1492 C C . SER A 1 188 ? -30.262 -7.750 -12.929 1.00 26.81 188 SER A C 1
ATOM 1493 O O . SER A 1 188 ? -30.975 -6.892 -13.462 1.00 26.68 188 SER A O 1
ATOM 1496 N N . TYR A 1 189 ? -30.073 -8.961 -13.436 1.00 25.83 189 TYR A N 1
ATOM 1497 C CA . TYR A 1 189 ? -30.766 -9.411 -14.636 1.00 25.85 189 TYR A CA 1
ATOM 1498 C C . TYR A 1 189 ? -30.662 -10.923 -14.754 1.00 26.26 189 TYR A C 1
ATOM 1499 O O . TYR A 1 189 ? -29.843 -11.547 -14.073 1.00 26.54 189 TYR A O 1
ATOM 1508 N N . VAL A 1 190 ? -31.516 -11.497 -15.598 1.00 26.22 190 VAL A N 1
ATOM 1509 C CA . VAL A 1 190 ? -31.485 -12.923 -15.902 1.00 26.52 190 VAL A CA 1
ATOM 1510 C C . VAL A 1 190 ? -30.459 -13.180 -17.000 1.00 26.40 190 VAL A C 1
ATOM 1511 O O . VAL A 1 190 ? -30.368 -12.424 -17.984 1.00 26.40 190 VAL A O 1
ATOM 1515 N N . ASP A 1 191 ? -29.664 -14.236 -16.822 1.00 25.82 191 ASP A N 1
ATOM 1516 C CA . ASP A 1 191 ? -28.724 -14.637 -17.853 1.00 25.26 191 ASP A CA 1
ATOM 1517 C C . ASP A 1 191 ? -29.483 -15.342 -18.983 1.00 25.59 191 ASP A C 1
ATOM 1518 O O . ASP A 1 191 ? -29.882 -16.501 -18.845 1.00 25.12 191 ASP A O 1
ATOM 1523 N N . LYS A 1 192 ? -29.665 -14.632 -20.095 1.00 25.96 192 LYS A N 1
ATOM 1524 C CA . LYS A 1 192 ? -30.397 -15.164 -21.248 1.00 28.08 192 LYS A CA 1
ATOM 1525 C C . LYS A 1 192 ? -29.497 -15.892 -22.254 1.00 27.00 192 LYS A C 1
ATOM 1526 O O . LYS A 1 192 ? -29.980 -16.340 -23.300 1.00 27.59 192 LYS A O 1
ATOM 1532 N N . HIS A 1 193 ? -28.203 -16.003 -21.947 1.00 25.60 193 HIS A N 1
ATOM 1533 C CA . HIS A 1 193 ? -27.276 -16.754 -22.800 1.00 25.14 193 HIS A CA 1
ATOM 1534 C C . HIS A 1 193 ? -27.360 -18.248 -22.460 1.00 23.72 193 HIS A C 1
ATOM 1535 O O . HIS A 1 193 ? -27.542 -18.609 -21.294 1.00 23.63 193 HIS A O 1
ATOM 1542 N N . PRO A 1 194 ? -27.249 -19.127 -23.472 1.00 23.06 194 PRO A N 1
ATOM 1543 C CA . PRO A 1 194 ? -27.344 -20.577 -23.210 1.00 22.10 194 PRO A CA 1
ATOM 1544 C C . PRO A 1 194 ? -26.105 -21.150 -22.515 1.00 21.68 194 PRO A C 1
ATOM 1545 O O . PRO A 1 194 ? -26.173 -22.207 -21.876 1.00 22.16 194 PRO A O 1
ATOM 1549 N N . VAL A 1 195 ? -24.984 -20.454 -22.674 1.00 20.62 195 VAL A N 1
ATOM 1550 C CA . VAL A 1 195 ? -23.753 -20.713 -21.922 1.00 20.24 195 VAL A CA 1
ATOM 1551 C C . VAL A 1 195 ? -23.099 -19.379 -21.577 1.00 19.36 195 VAL A C 1
ATOM 1552 O O . VAL A 1 195 ? -23.385 -18.352 -22.218 1.00 19.58 195 VAL A O 1
ATOM 1556 N N . VAL A 1 196 ? -22.219 -19.393 -20.577 1.00 18.73 196 VAL A N 1
ATOM 1557 C CA . VAL A 1 196 ? -21.435 -18.201 -20.240 1.00 18.82 196 VAL A CA 1
ATOM 1558 C C . VAL A 1 196 ? -20.103 -18.241 -20.968 1.00 19.64 196 VAL A C 1
ATOM 1559 O O . VAL A 1 196 ? -19.392 -19.243 -20.905 1.00 18.97 196 VAL A O 1
ATOM 1563 N N . THR A 1 197 ? -19.792 -17.162 -21.680 1.00 20.81 197 THR A N 1
ATOM 1564 C CA . THR A 1 197 ? -18.489 -17.007 -22.318 1.00 21.87 197 THR A CA 1
ATOM 1565 C C . THR A 1 197 ? -17.822 -15.726 -21.813 1.00 22.55 197 THR A C 1
ATOM 1566 O O . THR A 1 197 ? -18.460 -14.900 -21.126 1.00 22.08 197 THR A O 1
ATOM 1570 N N . PHE A 1 198 ? -16.547 -15.560 -22.165 1.00 22.64 198 PHE A N 1
ATOM 1571 C CA . PHE A 1 198 ? -15.701 -14.539 -21.547 1.00 23.56 198 PHE A CA 1
ATOM 1572 C C . PHE A 1 198 ? -14.884 -13.767 -22.571 1.00 24.49 198 PHE A C 1
ATOM 1573 O O . PHE A 1 198 ? -14.047 -14.342 -23.269 1.00 25.63 198 PHE A O 1
ATOM 1581 N N . ASN A 1 199 ? -15.129 -12.464 -22.659 1.00 24.64 199 ASN A N 1
ATOM 1582 C CA . ASN A 1 199 ? -14.302 -11.610 -23.531 1.00 24.93 199 ASN A CA 1
ATOM 1583 C C . ASN A 1 199 ? -13.927 -10.272 -22.895 1.00 24.01 199 ASN A C 1
ATOM 1584 O O . ASN A 1 199 ? -13.399 -9.372 -23.558 1.00 24.41 199 ASN A O 1
ATOM 1589 N N . GLN A 1 200 ? -14.173 -10.168 -21.594 1.00 22.96 200 GLN A N 1
ATOM 1590 C CA . GLN A 1 200 ? -13.876 -8.967 -20.823 1.00 22.12 200 GLN A CA 1
ATOM 1591 C C . GLN A 1 200 ? -13.995 -9.292 -19.342 1.00 21.49 200 GLN A C 1
ATOM 1592 O O . GLN A 1 200 ? -14.423 -10.408 -18.971 1.00 20.20 200 GLN A O 1
ATOM 1598 N N . GLU A 1 201 ? -13.643 -8.316 -18.509 1.00 20.56 201 GLU A N 1
ATOM 1599 C CA . GLU A 1 201 ? -13.832 -8.428 -17.060 1.00 21.25 201 GLU A CA 1
ATOM 1600 C C . GLU A 1 201 ? -15.242 -8.878 -16.720 1.00 20.42 201 GLU A C 1
ATOM 1601 O O . GLU A 1 201 ? -16.230 -8.387 -17.270 1.00 19.74 201 GLU A O 1
ATOM 1607 N N . THR A 1 202 ? -15.330 -9.838 -15.802 1.00 20.03 202 THR A N 1
ATOM 1608 C CA . THR A 1 202 ? -16.613 -10.379 -15.421 1.00 19.87 202 THR A CA 1
ATOM 1609 C C . THR A 1 202 ? -16.627 -10.520 -13.914 1.00 18.41 202 THR A C 1
ATOM 1610 O O . THR A 1 202 ? -15.659 -10.977 -13.332 1.00 18.25 202 THR A O 1
ATOM 1614 N N . ASP A 1 203 ? -17.721 -10.102 -13.305 1.00 17.28 203 ASP A N 1
ATOM 1615 C CA . ASP A 1 203 ? -17.859 -10.146 -11.847 1.00 17.50 203 ASP A CA 1
ATOM 1616 C C . ASP A 1 203 ? -19.342 -10.196 -11.526 1.00 17.65 203 ASP A C 1
ATOM 1617 O O . ASP A 1 203 ? -20.005 -9.163 -11.378 1.00 17.87 203 ASP A O 1
ATOM 1622 N N . VAL A 1 204 ? -19.878 -11.412 -11.466 1.00 16.49 204 VAL A N 1
ATOM 1623 C CA . VAL A 1 204 ? -21.335 -11.587 -11.339 1.00 16.30 204 VAL A CA 1
ATOM 1624 C C . VAL A 1 204 ? -21.664 -12.561 -10.214 1.00 16.72 204 VAL A C 1
ATOM 1625 O O . VAL A 1 204 ? -20.852 -13.446 -9.912 1.00 16.76 204 VAL A O 1
ATOM 1629 N N . ILE A 1 205 ? -22.836 -12.386 -9.603 1.00 16.05 205 ILE A N 1
ATOM 1630 C CA . ILE A 1 205 ? -23.292 -13.293 -8.528 1.00 16.68 205 ILE A CA 1
ATOM 1631 C C . ILE A 1 205 ? -24.604 -13.943 -8.942 1.00 16.94 205 ILE A C 1
ATOM 1632 O O . ILE A 1 205 ? -25.635 -13.272 -8.981 1.00 17.21 205 ILE A O 1
ATOM 1637 N N . TYR A 1 206 ? -24.566 -15.231 -9.268 1.00 16.86 206 TYR A N 1
ATOM 1638 C CA . TYR A 1 206 ? -25.782 -15.987 -9.551 1.00 17.74 206 TYR A CA 1
ATOM 1639 C C . TYR A 1 206 ? -26.457 -16.418 -8.254 1.00 19.18 206 TYR A C 1
ATOM 1640 O O . TYR A 1 206 ? -25.781 -16.704 -7.253 1.00 18.83 206 TYR A O 1
ATOM 1649 N N . GLN A 1 207 ? -27.788 -16.502 -8.297 1.00 21.56 207 GLN A N 1
ATOM 1650 C CA . GLN A 1 207 ? -28.608 -16.877 -7.140 1.00 24.70 207 GLN A CA 1
ATOM 1651 C C . GLN A 1 207 ? -29.361 -18.194 -7.376 1.00 24.65 207 GLN A C 1
ATOM 1652 O O . GLN A 1 207 ? -29.611 -18.578 -8.519 1.00 24.96 207 GLN A O 1
ATOM 1658 N N . ASN A 1 208 ? -29.735 -18.874 -6.291 1.00 25.46 208 ASN A N 1
ATOM 1659 C CA . ASN A 1 208 ? -30.608 -20.069 -6.357 1.00 26.89 208 ASN A CA 1
ATOM 1660 C C . ASN A 1 208 ? -30.059 -21.300 -7.102 1.00 26.86 208 ASN A C 1
ATOM 1661 O O . ASN A 1 208 ? -30.783 -21.930 -7.884 1.00 27.43 208 ASN A O 1
ATOM 1666 N N . VAL A 1 209 ? -28.797 -21.653 -6.875 1.00 26.28 209 VAL A N 1
ATOM 1667 C CA . VAL A 1 209 ? -28.269 -22.937 -7.385 1.00 26.62 209 VAL A CA 1
ATOM 1668 C C . VAL A 1 209 ? -28.321 -24.045 -6.311 1.00 26.22 209 VAL A C 1
ATOM 1669 O O . VAL A 1 209 ? -27.733 -23.905 -5.229 1.00 26.80 209 VAL A O 1
ATOM 1673 N N . SER A 1 210 ? -29.010 -25.149 -6.620 1.00 25.67 210 SER A N 1
ATOM 1674 C CA . SER A 1 210 ? -29.214 -26.225 -5.639 1.00 25.09 210 SER A CA 1
ATOM 1675 C C . SER A 1 210 ? -28.172 -27.335 -5.743 1.00 24.32 210 SER A C 1
ATOM 1676 O O . SER A 1 210 ? -27.373 -27.364 -6.674 1.00 24.72 210 SER A O 1
ATOM 1679 N N . ALA A 1 211 ? -28.192 -28.259 -4.781 1.00 23.64 211 ALA A N 1
ATOM 1680 C CA . ALA A 1 211 ? -27.343 -29.452 -4.848 1.00 22.98 211 ALA A CA 1
ATOM 1681 C C . ALA A 1 211 ? -27.518 -30.264 -6.144 1.00 22.21 211 ALA A C 1
ATOM 1682 O O . ALA A 1 211 ? -26.670 -31.116 -6.475 1.00 21.93 211 ALA A O 1
ATOM 1684 N N . GLU A 1 212 ? -28.611 -30.005 -6.873 1.00 21.85 212 GLU A N 1
ATOM 1685 C CA . GLU A 1 212 ? -28.965 -30.815 -8.038 1.00 21.73 212 GLU A CA 1
ATOM 1686 C C . GLU A 1 212 ? -28.384 -30.305 -9.340 1.00 22.66 212 GLU A C 1
ATOM 1687 O O . GLU A 1 212 ? -28.408 -31.020 -10.344 1.00 24.12 212 GLU A O 1
ATOM 1693 N N . ARG A 1 213 ? -27.878 -29.071 -9.314 1.00 22.39 213 ARG A N 1
ATOM 1694 C CA . ARG A 1 213 ? -27.400 -28.395 -10.516 1.00 23.14 213 ARG A CA 1
ATOM 1695 C C . ARG A 1 213 ? -25.875 -28.403 -10.539 1.00 22.09 213 ARG A C 1
ATOM 1696 O O . ARG A 1 213 ? -25.241 -27.658 -9.774 1.00 23.39 213 ARG A O 1
ATOM 1704 N N . ALA A 1 214 ? -25.285 -29.259 -11.377 1.00 20.50 214 ALA A N 1
ATOM 1705 C CA . ALA A 1 214 ? -23.823 -29.244 -11.545 1.00 18.83 214 ALA A CA 1
ATOM 1706 C C . ALA A 1 214 ? -23.459 -28.195 -12.581 1.00 18.85 214 ALA A C 1
ATOM 1707 O O . ALA A 1 214 ? -24.095 -28.091 -13.625 1.00 20.03 214 ALA A O 1
ATOM 1709 N N . ILE A 1 215 ? -22.411 -27.443 -12.299 1.00 16.84 215 ILE A N 1
ATOM 1710 C CA . ILE A 1 215 ? -21.932 -26.448 -13.249 1.00 16.72 215 ILE A CA 1
ATOM 1711 C C . ILE A 1 215 ? -20.736 -27.045 -13.961 1.00 16.60 215 ILE A C 1
ATOM 1712 O O . ILE A 1 215 ? -19.875 -27.642 -13.323 1.00 16.57 215 ILE A O 1
ATOM 1717 N N . GLN A 1 216 ? -20.687 -26.911 -15.282 1.00 16.70 216 GLN A N 1
ATOM 1718 C CA . GLN A 1 216 ? -19.609 -27.520 -16.051 1.00 17.02 216 GLN A CA 1
ATOM 1719 C C . GLN A 1 216 ? -18.802 -26.455 -16.757 1.00 16.40 216 GLN A C 1
ATOM 1720 O O . GLN A 1 216 ? -19.361 -25.504 -17.295 1.00 16.33 216 GLN A O 1
ATOM 1726 N N . ILE A 1 217 ? -17.489 -26.643 -16.781 1.00 16.13 217 ILE A N 1
ATOM 1727 C CA . ILE A 1 217 ? -16.575 -25.790 -17.540 1.00 17.31 217 ILE A CA 1
ATOM 1728 C C . ILE A 1 217 ? -16.123 -26.601 -18.754 1.00 18.54 217 ILE A C 1
ATOM 1729 O O . ILE A 1 217 ? -15.644 -27.730 -18.618 1.00 19.23 217 ILE A O 1
ATOM 1734 N N . VAL A 1 218 ? -16.313 -26.027 -19.935 1.00 20.01 218 VAL A N 1
ATOM 1735 C CA . VAL A 1 218 ? -16.113 -26.740 -21.191 1.00 22.69 218 VAL A CA 1
ATOM 1736 C C . VAL A 1 218 ? -15.029 -26.054 -22.021 1.00 24.33 218 VAL A C 1
ATOM 1737 O O . VAL A 1 218 ? -14.995 -24.832 -22.104 1.00 23.56 218 VAL A O 1
ATOM 1741 N N . ASP A 1 219 ? -14.146 -26.860 -22.615 1.00 26.78 219 ASP A N 1
ATOM 1742 C CA . ASP A 1 219 ? -13.194 -26.378 -23.611 1.00 29.96 219 ASP A CA 1
ATOM 1743 C C . ASP A 1 219 ? -13.047 -27.435 -24.701 1.00 31.40 219 ASP A C 1
ATOM 1744 O O . ASP A 1 219 ? -12.907 -28.626 -24.406 1.00 31.49 219 ASP A O 1
ATOM 1749 N N . LYS A 1 220 ? -13.108 -26.989 -25.955 1.00 33.02 220 LYS A N 1
ATOM 1750 C CA . LYS A 1 220 ? -12.962 -27.872 -27.120 1.00 35.09 220 LYS A CA 1
ATOM 1751 C C . LYS A 1 220 ? -13.886 -29.097 -27.043 1.00 35.42 220 LYS A C 1
ATOM 1752 O O . LYS A 1 220 ? -13.456 -30.231 -27.280 1.00 36.21 220 LYS A O 1
ATOM 1758 N N . GLY A 1 221 ? -15.154 -28.861 -26.704 1.00 35.56 221 GLY A N 1
ATOM 1759 C CA . GLY A 1 221 ? -16.144 -29.934 -26.546 1.00 35.80 221 GLY A CA 1
ATOM 1760 C C . GLY A 1 221 ? -15.826 -30.940 -25.448 1.00 35.67 221 GLY A C 1
ATOM 1761 O O . GLY A 1 221 ? -16.452 -32.009 -25.372 1.00 36.22 221 GLY A O 1
ATOM 1762 N N . VAL A 1 222 ? -14.849 -30.611 -24.603 1.00 35.06 222 VAL A N 1
ATOM 1763 C CA . VAL A 1 222 ? -14.455 -31.470 -23.485 1.00 34.39 222 VAL A CA 1
ATOM 1764 C C . VAL A 1 222 ? -14.830 -30.796 -22.162 1.00 33.52 222 VAL A C 1
ATOM 1765 O O . VAL A 1 222 ? -14.554 -29.613 -21.947 1.00 33.08 222 VAL A O 1
ATOM 1769 N N . GLN A 1 223 ? -15.479 -31.572 -21.302 1.00 32.52 223 GLN A N 1
ATOM 1770 C CA . GLN A 1 223 ? -15.895 -31.151 -19.977 1.00 31.25 223 GLN A CA 1
ATOM 1771 C C . GLN A 1 223 ? -14.715 -31.198 -19.011 1.00 29.95 223 GLN A C 1
ATOM 1772 O O . GLN A 1 223 ? -14.443 -32.258 -18.396 1.00 31.13 223 GLN A O 1
ATOM 1778 N N . ILE A 1 224 ? -14.029 -30.069 -18.839 1.00 26.71 224 ILE A N 1
ATOM 1779 C CA . ILE A 1 224 ? -12.765 -30.088 -18.099 1.00 24.59 224 ILE A CA 1
ATOM 1780 C C . ILE A 1 224 ? -12.938 -29.969 -16.583 1.00 21.86 224 ILE A C 1
ATOM 1781 O O . ILE A 1 224 ? -12.054 -30.373 -15.834 1.00 21.74 224 ILE A O 1
ATOM 1786 N N . HIS A 1 225 ? -14.069 -29.419 -16.137 1.00 18.62 225 HIS A N 1
ATOM 1787 C CA . HIS A 1 225 ? -14.348 -29.342 -14.687 1.00 16.26 225 HIS A CA 1
ATOM 1788 C C . HIS A 1 225 ? -15.837 -29.433 -14.423 1.00 16.11 225 HIS A C 1
ATOM 1789 O O . HIS A 1 225 ? -16.628 -28.910 -15.192 1.00 15.69 225 HIS A O 1
ATOM 1796 N N . THR A 1 226 ? -16.191 -30.050 -13.292 1.00 14.83 226 THR A N 1
ATOM 1797 C CA . THR A 1 226 ? -17.579 -30.101 -12.815 1.00 15.53 226 THR A CA 1
ATOM 1798 C C . THR A 1 226 ? -17.578 -29.638 -11.372 1.00 15.51 226 THR A C 1
ATOM 1799 O O . THR A 1 226 ? -16.761 -30.091 -10.568 1.00 15.77 226 THR A O 1
ATOM 1803 N N . LEU A 1 227 ? -18.493 -28.722 -11.059 1.00 15.01 227 LEU A N 1
ATOM 1804 C CA . LEU A 1 227 ? -18.599 -28.178 -9.707 1.00 14.60 227 LEU A CA 1
ATOM 1805 C C . LEU A 1 227 ? -19.960 -28.541 -9.157 1.00 14.30 227 LEU A C 1
ATOM 1806 O O . LEU A 1 227 ? -20.979 -28.149 -9.743 1.00 13.70 227 LEU A O 1
ATOM 1811 N N . LYS A 1 228 ? -19.968 -29.269 -8.040 1.00 14.22 228 LYS A N 1
ATOM 1812 C CA . LYS A 1 228 ? -21.186 -29.605 -7.292 1.00 15.23 228 LYS A CA 1
ATOM 1813 C C . LYS A 1 228 ? -21.071 -28.962 -5.919 1.00 15.11 228 LYS A C 1
ATOM 1814 O O . LYS A 1 228 ? -19.984 -28.589 -5.487 1.00 13.54 228 LYS A O 1
ATOM 1820 N N . ARG A 1 229 ? -22.203 -28.817 -5.242 1.00 15.88 229 ARG A N 1
ATOM 1821 C CA . ARG A 1 229 ? -22.198 -28.193 -3.931 1.00 15.71 229 ARG A CA 1
ATOM 1822 C C . ARG A 1 229 ? -23.369 -28.641 -3.087 1.00 15.86 229 ARG A C 1
ATOM 1823 O O . ARG A 1 229 ? -24.338 -29.200 -3.600 1.00 17.43 229 ARG A O 1
ATOM 1831 N N . TYR A 1 230 ? -23.256 -28.413 -1.788 1.00 14.62 230 TYR A N 1
ATOM 1832 C CA . TYR A 1 230 ? -24.378 -28.595 -0.880 1.00 14.17 230 TYR A CA 1
ATOM 1833 C C . TYR A 1 230 ? -24.483 -27.336 -0.006 1.00 13.87 230 TYR A C 1
ATOM 1834 O O . TYR A 1 230 ? -23.492 -26.926 0.606 1.00 13.01 230 TYR A O 1
ATOM 1843 N N . ASN A 1 231 ? -25.685 -26.753 0.044 1.00 14.81 231 ASN A N 1
ATOM 1844 C CA . ASN A 1 231 ? -26.014 -25.670 0.972 1.00 14.70 231 ASN A CA 1
ATOM 1845 C C . ASN A 1 231 ? -25.308 -24.345 0.688 1.00 15.03 231 ASN A C 1
ATOM 1846 O O . ASN A 1 231 ? -25.061 -23.549 1.603 1.00 15.45 231 ASN A O 1
ATOM 1851 N N . LEU A 1 232 ? -25.017 -24.108 -0.592 1.00 14.68 232 LEU A N 1
ATOM 1852 C CA . LEU A 1 232 ? -24.374 -22.863 -1.027 1.00 15.34 232 LEU A CA 1
ATOM 1853 C C . LEU A 1 232 ? -25.154 -22.371 -2.245 1.00 15.75 232 LEU A C 1
ATOM 1854 O O . LEU A 1 232 ? -24.863 -22.773 -3.369 1.00 15.45 232 LEU A O 1
ATOM 1859 N N . PRO A 1 233 ? -26.188 -21.535 -2.020 1.00 15.82 233 PRO A N 1
ATOM 1860 C CA . PRO A 1 233 ? -27.118 -21.234 -3.111 1.00 16.19 233 PRO A CA 1
ATOM 1861 C C . PRO A 1 233 ? -26.584 -20.250 -4.161 1.00 16.15 233 PRO A C 1
ATOM 1862 O O . PRO A 1 233 ? -27.146 -20.149 -5.269 1.00 17.33 233 PRO A O 1
ATOM 1866 N N . ASP A 1 234 ? -25.502 -19.548 -3.827 1.00 14.56 234 ASP A N 1
ATOM 1867 C CA . ASP A 1 234 ? -24.953 -18.530 -4.731 1.00 15.00 234 ASP A CA 1
ATOM 1868 C C . ASP A 1 234 ? -23.718 -19.021 -5.467 1.00 14.17 234 ASP A C 1
ATOM 1869 O O . ASP A 1 234 ? -23.020 -19.939 -4.996 1.00 13.90 234 ASP A O 1
ATOM 1874 N N . THR A 1 235 ? -23.469 -18.438 -6.634 1.00 13.69 235 THR A N 1
ATOM 1875 C CA . THR A 1 235 ? -22.241 -18.728 -7.371 1.00 13.90 235 THR A CA 1
ATOM 1876 C C . THR A 1 235 ? -21.685 -17.450 -7.953 1.00 14.32 235 THR A C 1
ATOM 1877 O O . THR A 1 235 ? -22.322 -16.813 -8.803 1.00 14.64 235 THR A O 1
ATOM 1881 N N . VAL A 1 236 ? -20.495 -17.095 -7.502 1.00 13.87 236 VAL A N 1
ATOM 1882 C CA . VAL A 1 236 ? -19.793 -15.945 -8.067 1.00 14.69 236 VAL A CA 1
ATOM 1883 C C . VAL A 1 236 ? -18.952 -16.396 -9.254 1.00 15.07 236 VAL A C 1
ATOM 1884 O O . VAL A 1 236 ? -18.217 -17.387 -9.175 1.00 15.50 236 VAL A O 1
ATOM 1888 N N . VAL A 1 237 ? -19.077 -15.680 -10.369 1.00 14.44 237 VAL A N 1
ATOM 1889 C CA . VAL A 1 237 ? -18.253 -15.980 -11.535 1.00 14.47 237 VAL A CA 1
ATOM 1890 C C . VAL A 1 237 ? -17.391 -14.744 -11.773 1.00 14.51 237 VAL A C 1
ATOM 1891 O O . VAL A 1 237 ? -17.906 -13.648 -11.926 1.00 15.17 237 VAL A O 1
ATOM 1895 N N . TRP A 1 238 ? -16.081 -14.929 -11.771 1.00 14.55 238 TRP A N 1
ATOM 1896 C CA . TRP A 1 238 ? -15.166 -13.782 -11.826 1.00 15.39 238 TRP A CA 1
ATOM 1897 C C . TRP A 1 238 ? -13.932 -14.054 -12.663 1.00 15.92 238 TRP A C 1
ATOM 1898 O O . TRP A 1 238 ? -13.288 -15.088 -12.537 1.00 15.73 238 TRP A O 1
ATOM 1909 N N . ASN A 1 239 ? -13.600 -13.091 -13.516 1.00 16.16 239 ASN A N 1
ATOM 1910 C CA . ASN A 1 239 ? -12.292 -13.080 -14.161 1.00 16.60 239 ASN A CA 1
ATOM 1911 C C . ASN A 1 239 ? -11.859 -11.610 -14.252 1.00 17.60 239 ASN A C 1
ATOM 1912 O O . ASN A 1 239 ? -12.629 -10.786 -14.722 1.00 17.41 239 ASN A O 1
ATOM 1917 N N . PRO A 1 240 ? -10.655 -11.288 -13.749 1.00 18.59 240 PRO A N 1
ATOM 1918 C CA . PRO A 1 240 ? -10.268 -9.875 -13.664 1.00 19.17 240 PRO A CA 1
ATOM 1919 C C . PRO A 1 240 ? -9.999 -9.229 -15.025 1.00 20.03 240 PRO A C 1
ATOM 1920 O O . PRO A 1 240 ? -10.070 -7.998 -15.141 1.00 20.48 240 PRO A O 1
ATOM 1924 N N . TRP A 1 241 ? -9.701 -10.054 -16.027 1.00 20.29 241 TRP A N 1
A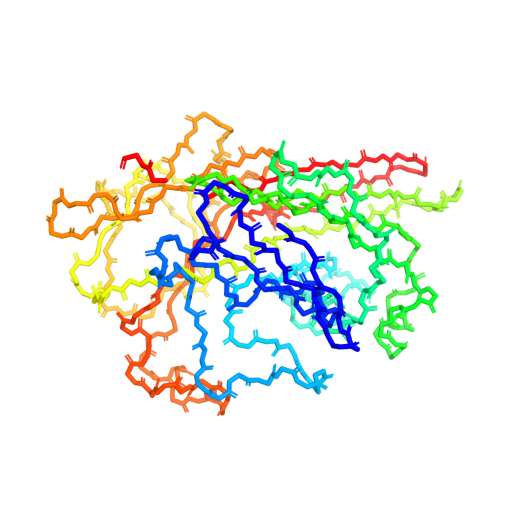TOM 1925 C CA . TRP A 1 241 ? -9.267 -9.582 -17.357 1.00 21.43 241 TRP A CA 1
ATOM 1926 C C . TRP A 1 241 ? -7.951 -8.792 -17.296 1.00 22.17 241 TRP A C 1
ATOM 1927 O O . TRP A 1 241 ? -7.193 -8.924 -16.354 1.00 22.33 241 TRP A O 1
ATOM 1938 N N . ILE A 1 242 ? -7.691 -7.956 -18.301 1.00 23.26 242 ILE A N 1
ATOM 1939 C CA . ILE A 1 242 ? -6.347 -7.385 -18.487 1.00 24.76 242 ILE A CA 1
ATOM 1940 C C . ILE A 1 242 ? -5.959 -6.332 -17.440 1.00 25.53 242 ILE A C 1
ATOM 1941 O O . ILE A 1 242 ? -4.929 -6.464 -16.767 1.00 25.89 242 ILE A O 1
ATOM 1946 N N . GLU A 1 243 ? -6.789 -5.303 -17.306 1.00 26.45 243 GLU A N 1
ATOM 1947 C CA . GLU A 1 243 ? -6.436 -4.130 -16.510 1.00 27.61 243 GLU A CA 1
ATOM 1948 C C . GLU A 1 243 ? -6.294 -4.437 -15.032 1.00 27.64 243 GLU A C 1
ATOM 1949 O O . GLU A 1 243 ? -5.312 -4.045 -14.395 1.00 27.57 243 GLU A O 1
ATOM 1955 N N . LYS A 1 244 ? -7.267 -5.169 -14.498 1.00 27.80 244 LYS A N 1
ATOM 1956 C CA . LYS A 1 244 ? -7.249 -5.526 -13.084 1.00 28.14 244 LYS A CA 1
ATOM 1957 C C . LYS A 1 244 ? -6.103 -6.476 -12.741 1.00 27.77 244 LYS A C 1
ATOM 1958 O O . LYS A 1 244 ? -5.473 -6.336 -11.690 1.00 27.86 244 LYS A O 1
ATOM 1964 N N . SER A 1 245 ? -5.845 -7.436 -13.630 1.00 27.60 245 SER A N 1
ATOM 1965 C CA . SER A 1 245 ? -4.709 -8.351 -13.506 1.00 28.10 245 SER A CA 1
ATOM 1966 C C . SER A 1 245 ? -3.418 -7.547 -13.416 1.00 27.98 245 SER A C 1
ATOM 1967 O O . SER A 1 245 ? -2.571 -7.798 -12.553 1.00 27.80 245 SER A O 1
ATOM 1970 N N . GLN A 1 246 ? -3.300 -6.556 -14.302 1.00 27.79 246 GLN A N 1
ATOM 1971 C CA . GLN A 1 246 ? -2.119 -5.700 -14.355 1.00 28.01 246 GLN A CA 1
ATOM 1972 C C . GLN A 1 246 ? -1.919 -4.952 -13.036 1.00 27.89 246 GLN A C 1
ATOM 1973 O O . GLN A 1 246 ? -0.795 -4.819 -12.569 1.00 28.27 246 GLN A O 1
ATOM 1979 N N . GLY A 1 247 ? -3.014 -4.506 -12.423 1.00 27.67 247 GLY A N 1
ATOM 1980 C CA . GLY A 1 247 ? -2.954 -3.738 -11.170 1.00 27.37 247 GLY A CA 1
ATOM 1981 C C . GLY A 1 247 ? -2.742 -4.533 -9.884 1.00 27.27 247 GLY A C 1
ATOM 1982 O O . GLY A 1 247 ? -2.566 -3.937 -8.817 1.00 27.58 247 GLY A O 1
ATOM 1983 N N . MET A 1 248 ? -2.780 -5.868 -9.973 1.00 26.92 248 MET A N 1
ATOM 1984 C CA . MET A 1 248 ? -2.550 -6.752 -8.810 1.00 26.12 248 MET A CA 1
ATOM 1985 C C . MET A 1 248 ? -1.097 -7.206 -8.778 1.00 25.69 248 MET A C 1
ATOM 1986 O O . MET A 1 248 ? -0.677 -8.006 -9.616 1.00 25.46 248 MET A O 1
ATOM 1991 N N . ALA A 1 249 ? -0.331 -6.710 -7.802 1.00 25.29 249 ALA A N 1
ATOM 1992 C CA . ALA A 1 249 ? 1.108 -6.999 -7.734 1.00 25.10 249 ALA A CA 1
ATOM 1993 C C . ALA A 1 249 ? 1.428 -8.486 -7.566 1.00 24.76 249 ALA A C 1
ATOM 1994 O O . ALA A 1 249 ? 2.452 -8.970 -8.063 1.00 25.17 249 ALA A O 1
ATOM 1996 N N . ASP A 1 250 ? 0.537 -9.214 -6.890 1.00 23.93 250 ASP A N 1
ATOM 1997 C CA . ASP A 1 250 ? 0.762 -10.637 -6.640 1.00 23.21 250 ASP A CA 1
ATOM 1998 C C . ASP A 1 250 ? 0.144 -11.530 -7.714 1.00 22.76 250 ASP A C 1
ATOM 1999 O O . ASP A 1 250 ? 0.081 -12.751 -7.548 1.00 22.74 250 ASP A O 1
ATOM 2004 N N . PHE A 1 251 ? -0.300 -10.912 -8.813 1.00 22.18 251 PHE A N 1
ATOM 2005 C CA . PHE A 1 251 ? -0.880 -11.638 -9.940 1.00 22.37 251 PHE A CA 1
ATOM 2006 C C . PHE A 1 251 ? 0.154 -11.687 -11.060 1.00 22.91 251 PHE A C 1
ATOM 2007 O O . PHE A 1 251 ? 0.466 -10.654 -11.676 1.00 23.08 251 PHE A O 1
ATOM 2015 N N . GLU A 1 252 ? 0.690 -12.880 -11.289 1.00 23.28 252 GLU A N 1
ATOM 2016 C CA . GLU A 1 252 ? 1.626 -13.163 -12.386 1.00 23.94 252 GLU A CA 1
ATOM 2017 C C . GLU A 1 252 ? 1.396 -14.571 -12.959 1.00 24.21 252 GLU A C 1
ATOM 2018 O O . GLU A 1 252 ? 0.974 -15.471 -12.227 1.00 23.70 252 GLU A O 1
ATOM 2024 N N . PRO A 1 253 ? 1.631 -14.770 -14.271 1.00 24.69 253 PRO A N 1
ATOM 2025 C CA . PRO A 1 253 ? 1.955 -13.763 -15.292 1.00 24.95 253 PRO A CA 1
ATOM 2026 C C . PRO A 1 253 ? 0.752 -12.880 -15.580 1.00 25.05 253 PRO A C 1
ATOM 2027 O O . PRO A 1 253 ? -0.391 -13.239 -15.244 1.00 25.02 253 PRO A O 1
ATOM 2031 N N . LYS A 1 254 ? 0.993 -11.730 -16.197 1.00 24.67 254 LYS A N 1
ATOM 2032 C CA . LYS A 1 254 ? -0.094 -10.799 -16.488 1.00 24.59 254 LYS A CA 1
ATOM 2033 C C . LYS A 1 254 ? -1.107 -11.320 -17.525 1.00 24.45 254 LYS A C 1
ATOM 2034 O O . LYS A 1 254 ? -2.237 -10.855 -17.556 1.00 24.71 254 LYS A O 1
ATOM 2040 N N . THR A 1 255 ? -0.692 -12.284 -18.345 1.00 23.80 255 THR A N 1
ATOM 2041 C CA . THR A 1 255 ? -1.594 -13.009 -19.249 1.00 24.47 255 THR A CA 1
ATOM 2042 C C . THR A 1 255 ? -2.326 -14.150 -18.520 1.00 23.69 255 THR A C 1
ATOM 2043 O O . THR A 1 255 ? -3.099 -14.892 -19.134 1.00 24.02 255 THR A O 1
ATOM 2047 N N . GLY A 1 256 ? -2.081 -14.265 -17.214 1.00 22.74 256 GLY A N 1
ATOM 2048 C CA . GLY A 1 256 ? -2.580 -15.385 -16.417 1.00 22.08 256 GLY A CA 1
ATOM 2049 C C . GLY A 1 256 ? -4.085 -15.443 -16.244 1.00 21.75 256 GLY A C 1
ATOM 2050 O O . GLY A 1 256 ? -4.629 -16.510 -15.922 1.00 20.98 256 GLY A O 1
ATOM 2051 N N . TYR A 1 257 ? -4.765 -14.316 -16.462 1.00 21.39 257 TYR A N 1
ATOM 2052 C CA . TYR A 1 257 ? -6.241 -14.317 -16.465 1.00 21.05 257 TYR A CA 1
ATOM 2053 C C . TYR A 1 257 ? -6.779 -15.263 -17.556 1.00 20.52 257 TYR A C 1
ATOM 2054 O O . TYR A 1 257 ? -7.925 -15.730 -17.496 1.00 20.14 257 TYR A O 1
ATOM 2063 N N . GLN A 1 258 ? -5.943 -15.553 -18.552 1.00 19.89 258 GLN A N 1
ATOM 2064 C CA . GLN A 1 258 ? -6.332 -16.446 -19.637 1.00 19.70 258 GLN A CA 1
ATOM 2065 C C . GLN A 1 258 ? -6.384 -17.914 -19.208 1.00 19.50 258 GLN A C 1
ATOM 2066 O O . GLN A 1 258 ? -6.949 -18.745 -19.921 1.00 19.87 258 GLN A O 1
ATOM 2072 N N . GLN A 1 259 ? -5.774 -18.229 -18.060 1.00 19.42 259 GLN A N 1
ATOM 2073 C CA . GLN A 1 259 ? -5.685 -19.620 -17.610 1.00 19.05 259 GLN A CA 1
ATOM 2074 C C . GLN A 1 259 ? -6.490 -19.883 -16.339 1.00 18.49 259 GLN A C 1
ATOM 2075 O O . GLN A 1 259 ? -6.321 -20.927 -15.717 1.00 18.28 259 GLN A O 1
ATOM 2081 N N . MET A 1 260 ? -7.369 -18.952 -15.973 1.00 17.62 260 MET A N 1
ATOM 2082 C CA . MET A 1 260 ? -8.206 -19.121 -14.780 1.00 17.03 260 MET A CA 1
ATOM 2083 C C . MET A 1 260 ? -9.630 -18.690 -15.046 1.00 16.54 260 MET A C 1
ATOM 2084 O O . MET A 1 260 ? -9.899 -17.801 -15.869 1.00 16.46 260 MET A O 1
ATOM 2089 N N . ILE A 1 261 ? -10.546 -19.335 -14.335 1.00 15.45 261 ILE A N 1
ATOM 2090 C CA . ILE A 1 261 ? -11.884 -18.802 -14.134 1.00 15.16 261 ILE A CA 1
ATOM 2091 C C . ILE A 1 261 ? -12.284 -19.138 -12.695 1.00 14.49 261 ILE A C 1
ATOM 2092 O O . ILE A 1 261 ? -12.099 -20.278 -12.240 1.00 14.43 261 ILE A O 1
ATOM 2097 N N . CYS A 1 262 ? -12.741 -18.125 -11.973 1.00 13.97 262 CYS A N 1
ATOM 2098 C CA . CYS A 1 262 ? -13.286 -18.358 -10.630 1.00 13.96 262 CYS A CA 1
ATOM 2099 C C . CYS A 1 262 ? -14.776 -18.631 -10.741 1.00 13.99 262 CYS A C 1
ATOM 2100 O O . CYS A 1 262 ? -15.539 -17.835 -11.297 1.00 13.87 262 CYS A O 1
ATOM 2103 N N . ILE A 1 263 ? -15.173 -19.791 -10.225 1.00 13.60 263 ILE A N 1
ATOM 2104 C CA . ILE A 1 263 ? -16.587 -20.150 -10.101 1.00 14.05 263 ILE A CA 1
ATOM 2105 C C . ILE A 1 263 ? -16.712 -20.543 -8.627 1.00 14.34 263 ILE A C 1
ATOM 2106 O O . ILE A 1 263 ? -16.207 -21.589 -8.203 1.00 13.80 263 ILE A O 1
ATOM 2111 N N . GLU A 1 264 ? -17.387 -19.687 -7.863 1.00 13.46 264 GLU A N 1
ATOM 2112 C CA . GLU A 1 264 ? -17.228 -19.644 -6.402 1.00 13.77 264 GLU A CA 1
ATOM 2113 C C . GLU A 1 264 ? -18.570 -19.916 -5.726 1.00 13.20 264 GLU A C 1
ATOM 2114 O O . GLU A 1 264 ? -19.425 -19.018 -5.651 1.00 13.40 264 GLU A O 1
ATOM 2120 N N . PRO A 1 265 ? -18.770 -21.154 -5.229 1.00 12.31 265 PRO A N 1
ATOM 2121 C CA . PRO A 1 265 ? -20.044 -21.425 -4.552 1.00 12.13 265 PRO A CA 1
ATOM 2122 C C . PRO A 1 265 ? -20.048 -20.805 -3.151 1.00 12.32 265 PRO A C 1
ATOM 2123 O O . PRO A 1 265 ? -19.040 -20.851 -2.448 1.00 13.04 265 PRO A O 1
ATOM 2127 N N . GLY A 1 266 ? -21.169 -20.227 -2.758 1.00 11.89 266 GLY A N 1
ATOM 2128 C CA . GLY A 1 266 ? -21.227 -19.558 -1.474 1.00 13.46 266 GLY A CA 1
ATOM 2129 C C . GLY A 1 266 ? -22.624 -19.265 -1.013 1.00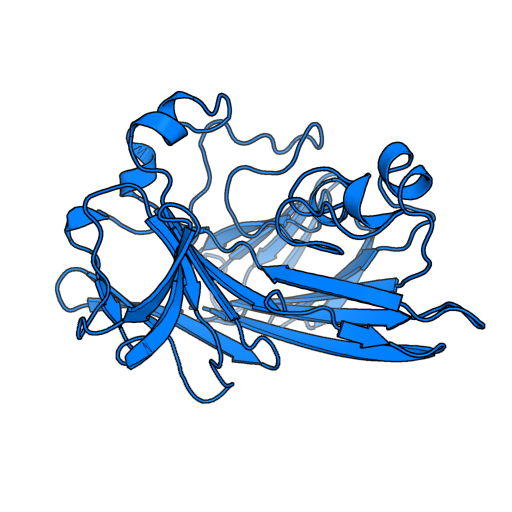 13.76 266 GLY A C 1
ATOM 2130 O O . GLY A 1 266 ? -23.605 -19.583 -1.690 1.00 14.18 266 GLY A O 1
ATOM 2131 N N . HIS A 1 267 ? -22.686 -18.711 0.185 1.00 13.83 267 HIS A N 1
ATOM 2132 C CA . HIS A 1 267 ? -23.919 -18.146 0.700 1.00 14.53 267 HIS A CA 1
ATOM 2133 C C . HIS A 1 267 ? -23.607 -16.674 0.976 1.00 14.95 267 HIS A C 1
ATOM 2134 O O . HIS A 1 267 ? -23.023 -16.321 2.024 1.00 15.21 267 HIS A O 1
ATOM 2141 N N . VAL A 1 268 ? -23.953 -15.830 0.010 1.00 16.25 268 VAL A N 1
ATOM 2142 C CA . VAL A 1 268 ? -23.541 -14.420 0.018 1.00 17.38 268 VAL A CA 1
ATOM 2143 C C . VAL A 1 268 ? -24.677 -13.433 -0.317 1.00 18.98 268 VAL A C 1
ATOM 2144 O O . VAL A 1 268 ? -24.524 -12.229 -0.093 1.00 20.13 268 VAL A O 1
ATOM 2148 N N . HIS A 1 269 ? -25.793 -13.933 -0.847 1.00 20.41 269 HIS A N 1
ATOM 2149 C CA . HIS A 1 269 ? -26.943 -13.059 -1.189 1.00 21.99 269 HIS A CA 1
ATOM 2150 C C . HIS A 1 269 ? -27.545 -12.395 0.051 1.00 22.64 269 HIS A C 1
ATOM 2151 O O . HIS A 1 269 ? -28.050 -11.256 -0.003 1.00 23.39 269 HIS A O 1
ATOM 2158 N N . ASP A 1 270 ? -27.514 -13.133 1.151 1.00 22.44 270 ASP A N 1
ATOM 2159 C CA . ASP A 1 270 ? -27.893 -12.633 2.460 1.00 23.26 270 ASP A CA 1
ATOM 2160 C C . ASP A 1 270 ? -26.987 -13.268 3.520 1.00 22.46 270 ASP A C 1
ATOM 2161 O O . ASP A 1 270 ? -26.146 -14.128 3.208 1.00 20.93 270 ASP A O 1
ATOM 2166 N N . PHE A 1 271 ? -27.143 -12.832 4.759 1.00 22.25 271 PHE A N 1
ATOM 2167 C CA . PHE A 1 271 ? -26.388 -13.435 5.854 1.00 22.72 271 PHE A CA 1
ATOM 2168 C C . PHE A 1 271 ? -27.123 -14.613 6.460 1.00 22.88 271 PHE A C 1
ATOM 2169 O O . PHE A 1 271 ? -28.361 -14.615 6.561 1.00 24.12 271 PHE A O 1
ATOM 2177 N N . ILE A 1 272 ? -26.347 -15.631 6.827 1.00 22.31 272 ILE A N 1
ATOM 2178 C CA . ILE A 1 272 ? -26.838 -16.724 7.646 1.00 22.30 272 ILE A CA 1
ATOM 2179 C C . ILE A 1 272 ? -26.816 -16.233 9.089 1.00 22.93 272 ILE A C 1
ATOM 2180 O O . ILE A 1 272 ? -25.857 -15.596 9.511 1.00 22.61 272 ILE A O 1
ATOM 2185 N N . SER A 1 273 ? -27.888 -16.510 9.823 1.00 24.49 273 SER A N 1
ATOM 2186 C CA . SER A 1 273 ? -27.950 -16.182 11.244 1.00 25.41 273 SER A CA 1
ATOM 2187 C C . SER A 1 273 ? -28.031 -17.492 12.036 1.00 24.96 273 SER A C 1
ATOM 2188 O O . SER A 1 273 ? -28.902 -18.325 11.790 1.00 26.08 273 SER A O 1
ATOM 2191 N N . LEU A 1 274 ? -27.085 -17.688 12.950 1.00 24.25 274 LEU A N 1
ATOM 2192 C CA . LEU A 1 274 ? -27.055 -18.881 13.781 1.00 23.55 274 LEU A CA 1
ATOM 2193 C C . LEU A 1 274 ? -27.335 -18.491 15.215 1.00 23.45 274 LEU A C 1
ATOM 2194 O O . LEU A 1 274 ? -26.639 -17.647 15.766 1.00 23.23 274 LEU A O 1
ATOM 2199 N N . ALA A 1 275 ? -28.354 -19.105 15.805 1.00 24.24 275 ALA A N 1
ATOM 2200 C CA . ALA A 1 275 ? -28.642 -18.917 17.222 1.00 23.89 275 ALA A CA 1
ATOM 2201 C C . ALA A 1 275 ? -27.511 -19.522 18.072 1.00 23.54 275 ALA A C 1
ATOM 2202 O O . ALA A 1 275 ? -26.731 -20.357 17.578 1.00 23.18 275 ALA A O 1
ATOM 2204 N N . PRO A 1 276 ? -27.389 -19.089 19.342 1.00 23.34 276 PRO A N 1
ATOM 2205 C CA . PRO A 1 276 ? -26.363 -19.677 20.211 1.00 22.92 276 PRO A CA 1
ATOM 2206 C C . PRO A 1 276 ? -26.363 -21.206 20.187 1.00 22.53 276 PRO A C 1
ATOM 2207 O O . PRO A 1 276 ? -27.429 -21.830 20.289 1.00 22.01 276 PRO A O 1
ATOM 2211 N N . GLY A 1 277 ? -25.166 -21.786 20.043 1.00 21.78 277 GLY A N 1
ATOM 2212 C CA . GLY A 1 277 ? -24.985 -23.232 20.006 1.00 22.09 277 GLY A CA 1
ATOM 2213 C C . GLY A 1 277 ? -25.384 -23.968 18.732 1.00 22.09 277 GLY A C 1
ATOM 2214 O O . GLY A 1 277 ? -25.176 -25.181 18.627 1.00 22.85 277 GLY A O 1
ATOM 2215 N N . LYS A 1 278 ? -25.967 -23.254 17.773 1.00 22.02 278 LYS A N 1
ATOM 2216 C CA . LYS A 1 278 ? -26.398 -23.867 16.514 1.00 21.97 278 LYS A CA 1
ATOM 2217 C C . LYS A 1 278 ? -25.236 -24.000 15.518 1.00 21.72 278 LYS A C 1
ATOM 2218 O O . LYS A 1 278 ? -24.224 -23.301 15.629 1.00 21.10 278 LYS A O 1
ATOM 2224 N N . LYS A 1 279 ? -25.390 -24.917 14.562 1.00 21.25 279 LYS A N 1
ATOM 2225 C CA . LYS A 1 279 ? -24.358 -25.179 13.556 1.00 20.50 279 LYS A CA 1
ATOM 2226 C C . LYS A 1 279 ? -24.953 -25.090 12.158 1.00 19.60 279 LYS A C 1
ATOM 2227 O O . LYS A 1 279 ? -26.148 -25.284 11.967 1.00 19.76 279 LYS A O 1
ATOM 2233 N N . TRP A 1 280 ? -24.097 -24.761 11.197 1.00 17.99 280 TRP A N 1
ATOM 2234 C CA . TRP A 1 280 ? -24.444 -24.732 9.774 1.00 17.21 280 TRP A CA 1
ATOM 2235 C C . TRP A 1 280 ? -23.318 -25.460 9.039 1.00 16.79 280 TRP A C 1
ATOM 2236 O O . TRP A 1 280 ? -22.161 -25.368 9.432 1.00 16.50 280 TRP A O 1
ATOM 2247 N N . ASN A 1 281 ? -23.657 -26.207 7.994 1.00 15.63 281 ASN A N 1
ATOM 2248 C CA . ASN A 1 281 ? -22.592 -26.845 7.198 1.00 15.07 281 ASN A CA 1
ATOM 2249 C C . ASN A 1 281 ? -22.888 -26.851 5.708 1.00 14.57 281 ASN A C 1
ATOM 2250 O O . ASN A 1 281 ? -24.033 -26.691 5.287 1.00 14.48 281 ASN A O 1
ATOM 2255 N N . ALA A 1 282 ? -21.834 -27.021 4.917 1.00 13.18 282 ALA A N 1
ATOM 2256 C CA . ALA A 1 282 ? -21.944 -26.963 3.460 1.00 13.00 282 ALA A CA 1
ATOM 2257 C C . ALA A 1 282 ? -20.722 -27.623 2.873 1.00 12.95 282 ALA A C 1
ATOM 2258 O O . ALA A 1 282 ? -19.773 -27.948 3.582 1.00 13.62 282 ALA A O 1
ATOM 2260 N N . TYR A 1 283 ? -20.739 -27.831 1.568 1.00 12.58 283 TYR A N 1
ATOM 2261 C CA . TYR A 1 283 ? -19.482 -28.219 0.898 1.00 11.55 283 TYR A CA 1
ATOM 2262 C C . TYR A 1 283 ? -19.454 -27.849 -0.568 1.00 11.84 283 TYR A C 1
ATOM 2263 O O . TYR A 1 283 ? -20.484 -27.571 -1.176 1.00 12.19 283 TYR A O 1
ATOM 2272 N N . GLN A 1 284 ? -18.247 -27.827 -1.113 1.00 11.66 284 GLN A N 1
ATOM 2273 C CA . GLN A 1 284 ? -18.035 -27.806 -2.552 1.00 12.45 284 GLN A CA 1
ATOM 2274 C C . GLN A 1 284 ? -17.382 -29.133 -2.936 1.00 12.30 284 GLN A C 1
ATOM 2275 O O . GLN A 1 284 ? -16.553 -29.681 -2.187 1.00 12.78 284 GLN A O 1
ATOM 2281 N N . LEU A 1 285 ? -17.767 -29.645 -4.092 1.00 11.58 285 LEU A N 1
ATOM 2282 C CA . LEU A 1 285 ? -17.227 -30.918 -4.592 1.00 12.74 285 LEU A CA 1
ATOM 2283 C C . LEU A 1 285 ? -16.810 -30.699 -6.034 1.00 13.23 285 LEU A C 1
ATOM 2284 O O . LEU A 1 285 ? -17.629 -30.364 -6.875 1.00 13.19 285 LEU A O 1
ATOM 2289 N N . LEU A 1 286 ? -15.514 -30.863 -6.281 1.00 12.84 286 LEU A N 1
ATOM 2290 C CA . LEU A 1 286 ? -14.922 -30.640 -7.590 1.00 14.36 286 LEU A CA 1
ATOM 2291 C C . LEU A 1 286 ? -14.629 -31.981 -8.217 1.00 15.10 286 LEU A C 1
ATOM 2292 O O . LEU A 1 286 ? -14.067 -32.862 -7.570 1.00 13.75 286 LEU A O 1
ATOM 2304 N N . LYS A 1 288 ? -14.787 -34.394 -12.320 1.00 28.11 288 LYS A N 1
ATOM 2305 C CA . LYS A 1 288 ? -14.838 -34.463 -13.778 1.00 31.76 288 LYS A CA 1
ATOM 2306 C C . LYS A 1 288 ? -15.916 -35.459 -14.198 1.00 33.27 288 LYS A C 1
ATOM 2307 O O . LYS A 1 288 ? -15.938 -36.615 -13.757 1.00 34.05 288 LYS A O 1
ATOM 2313 N N . GLU A 1 289 ? -16.841 -34.997 -15.020 1.00 34.71 289 GLU A N 1
ATOM 2314 C CA . GLU A 1 289 ? -17.766 -35.894 -15.678 1.00 35.95 289 GLU A CA 1
ATOM 2315 C C . GLU A 1 289 ? -17.582 -35.662 -17.169 1.00 36.56 289 GLU A C 1
ATOM 2316 O O . GLU A 1 289 ? -16.852 -34.747 -17.565 1.00 36.62 289 GLU A O 1
#

Organism: Saccharomyces cerevisiae (strain ATCC 204508 / S288c) (NCBI:txid559292)

Secondary structure (DSSP, 8-state):
-EEE-SSEEEEEETTEEEEEEEEETBTTEEEEEEETTEE-B-B-TT---SSSS--SBSB-EEBS-SS--SSSTTGGGS-TTBSGGGSBPEEEEEEEETTEEEEEEE-GGGS-HHHHHHS----EEEEEEEE-SS-EEEEEEEE---SS--EEEEEEE--EEE-S-GGGEEEES-TT-EEEETTTTEEEE--SSSB--SS-EEEEE----TT--EEEEETTEEEEEEEEES--EEEEEE-HHHHHHH-TT--STTGGGGEEEEEEEEEEEEEEE-TT-EEEEEEE---

GO terms:
  GO:0047938 glucose-6-phosphate 1-epimerase activity (F, IDA)
  GO:0005975 carbohydrate metabolic process (P, IC)
  GO:0005634 nucleus (C, HDA)
  GO:0005737 cytoplasm (C, HDA)